Protein AF-0000000078795331 (afdb_homodimer)

Foldseek 3Di:
DVVLVVVLVVVLQVQLQVLQLLSNLVQADAFAWEAEPVRDIDTDHDSVSSSVVSNVVSVVLVVLQFRTKDWAPWDKDDDPDFKIKIKIKIFTAHPVGDTDDIWIKIFIWGQDPNHIHTRYMHTD/DVVLVVVLVVVLQVQLQVLQLLSNLVQADAFAWEAEPVRDIDTDHDSVSSSVVSNVVSVVLVVLQFRTKDWAPWDKDDDPDFKIKIKIKIFTAHPVGDTDDIWIKIFIWGQDPNHIHTRYMHTD

Radius of gyration: 19.21 Å; Cα contacts (8 Å, |Δi|>4): 500; chains: 2; bounding box: 34×65×39 Å

Solvent-accessible surface area (backbone atoms only — not comparable to full-atom values): 12788 Å² total; per-residue (Å²): 110,66,69,61,48,52,51,50,52,52,48,46,34,58,51,53,52,68,65,42,18,62,67,60,33,67,43,44,35,63,58,28,38,43,28,39,69,88,58,51,77,43,78,29,72,42,62,69,52,40,18,52,53,40,34,53,53,41,52,54,37,47,77,70,52,42,53,40,48,50,74,44,79,76,46,72,43,77,43,65,92,48,29,32,38,38,34,29,31,43,35,34,20,28,88,90,68,47,75,74,53,72,47,36,39,36,35,37,34,34,48,54,94,89,36,75,24,34,40,33,39,36,41,78,109,65,68,61,50,51,52,49,52,53,48,48,36,56,53,51,53,68,65,41,17,60,67,60,32,68,45,44,35,64,57,31,38,42,29,40,71,87,58,50,77,45,78,29,71,42,60,68,52,40,18,52,55,39,34,54,53,40,52,54,37,48,77,70,51,43,53,42,50,50,73,44,79,75,46,74,44,75,43,66,92,50,29,32,38,38,36,29,32,42,36,34,20,27,87,89,68,47,76,73,52,71,49,37,41,35,36,37,33,35,48,53,95,88,37,75,24,33,41,34,39,37,39,74

Nearest PDB structures (foldseek):
  2rfr-assembly1_A  TM=7.781E-01  e=3.800E-06  Novosphingobium aromaticivorans DSM 12444
  7urz-assembly1_B  TM=7.357E-01  e=1.104E-05  Homo sapiens
  5x9j-assembly1_A  TM=5.536E-01  e=1.511E-03  Penicillium brasilianum
  8rtd-assembly1_Y  TM=6.553E-01  e=1.933E-02  Escherichia coli
  7q1v-assembly1_D  TM=6.504E-01  e=4.213E-01  Escherichia coli

pLDDT: mean 95.97, std 3.66, range [81.75, 98.81]

Structure (mmCIF, N/CA/C/O backbone):
data_AF-0000000078795331-model_v1
#
loop_
_entity.id
_entity.type
_entity.pdbx_description
1 polymer 'SnoaL-like domain-containing protein'
#
loop_
_atom_site.group_PDB
_atom_site.id
_atom_site.type_symbol
_atom_site.label_atom_id
_atom_site.label_alt_id
_atom_site.label_comp_id
_atom_site.label_asym_id
_atom_site.label_entity_id
_atom_site.label_seq_id
_atom_site.pdbx_PDB_ins_code
_atom_site.Cartn_x
_atom_site.Cartn_y
_atom_site.Cartn_z
_atom_site.occupancy
_atom_site.B_iso_or_equiv
_atom_site.auth_seq_id
_atom_site.auth_comp_id
_atom_site.auth_asym_id
_atom_site.auth_atom_id
_atom_site.pdbx_PDB_model_num
ATOM 1 N N . MET A 1 1 ? -17.312 1.99 6.543 1 82 1 MET A N 1
ATOM 2 C CA . MET A 1 1 ? -15.922 2.207 6.152 1 82 1 MET A CA 1
ATOM 3 C C . MET A 1 1 ? -15.68 3.666 5.777 1 82 1 MET A C 1
ATOM 5 O O . MET A 1 1 ? -14.805 4.324 6.348 1 82 1 MET A O 1
ATOM 9 N N . LYS A 1 2 ? -16.562 4.281 5.074 1 84.31 2 LYS A N 1
ATOM 10 C CA . LYS A 1 2 ? -16.359 5.652 4.621 1 84.31 2 LYS A CA 1
ATOM 11 C C . LYS A 1 2 ? -16.375 6.629 5.797 1 84.31 2 LYS A C 1
ATOM 13 O O . LYS A 1 2 ? -15.5 7.484 5.906 1 84.31 2 LYS A O 1
ATOM 18 N N . GLU A 1 3 ? -17.406 6.465 6.648 1 90.31 3 GLU A N 1
ATOM 19 C CA . GLU A 1 3 ? -17.5 7.379 7.785 1 90.31 3 GLU A CA 1
ATOM 20 C C . GLU A 1 3 ? -16.281 7.281 8.68 1 90.31 3 GLU A C 1
ATOM 22 O O . GLU A 1 3 ? -15.789 8.297 9.188 1 90.31 3 GLU A O 1
ATOM 27 N N . ASN A 1 4 ? -15.773 6.086 8.891 1 92.94 4 ASN A N 1
ATOM 28 C CA . ASN A 1 4 ? -14.586 5.883 9.703 1 92.94 4 ASN A CA 1
ATOM 29 C C . ASN A 1 4 ? -13.359 6.551 9.086 1 92.94 4 ASN A C 1
ATOM 31 O O . ASN A 1 4 ? -12.531 7.113 9.805 1 92.94 4 ASN A O 1
ATOM 35 N N . LEU A 1 5 ? -13.305 6.551 7.781 1 96 5 LEU A N 1
ATOM 36 C CA . LEU A 1 5 ? -12.18 7.164 7.082 1 96 5 LEU A CA 1
ATOM 37 C C . LEU A 1 5 ? -12.242 8.688 7.18 1 96 5 LEU A C 1
ATOM 39 O O . LEU A 1 5 ? -11.227 9.344 7.402 1 96 5 LEU A O 1
ATOM 43 N N . ILE A 1 6 ? -13.414 9.188 7.016 1 96.56 6 ILE A N 1
ATOM 44 C CA . ILE A 1 6 ? -13.594 10.633 7.105 1 96.56 6 ILE A CA 1
ATOM 45 C C . ILE A 1 6 ? -13.219 11.117 8.5 1 96.56 6 ILE A C 1
ATOM 47 O O . ILE A 1 6 ? -12.484 12.094 8.656 1 96.56 6 ILE A O 1
ATOM 51 N N . GLN A 1 7 ? -13.695 10.406 9.469 1 96.81 7 GLN A N 1
ATOM 52 C CA . GLN A 1 7 ? -13.336 10.758 10.836 1 96.81 7 GLN A CA 1
ATOM 53 C C . GLN A 1 7 ? -11.836 10.656 11.055 1 96.81 7 GLN A C 1
ATOM 55 O O . GLN A 1 7 ? -11.242 11.492 11.75 1 96.81 7 GLN A O 1
ATOM 60 N N . PHE A 1 8 ? -11.234 9.703 10.523 1 97.94 8 PHE A N 1
ATOM 61 C CA . PHE A 1 8 ? -9.789 9.5 10.648 1 97.94 8 PHE A CA 1
ATOM 62 C C . PHE A 1 8 ? -9.031 10.703 10.102 1 97.94 8 PHE A C 1
ATOM 64 O O . PHE A 1 8 ? -8.164 11.25 10.781 1 97.94 8 PHE A O 1
ATOM 71 N N . PHE A 1 9 ? -9.375 11.148 8.93 1 98.38 9 PHE A N 1
ATOM 72 C CA . PHE A 1 9 ? -8.594 12.203 8.289 1 98.38 9 PHE A CA 1
ATOM 73 C C . PHE A 1 9 ? -8.961 13.57 8.852 1 98.38 9 PHE A C 1
ATOM 75 O O . PHE A 1 9 ? -8.125 14.477 8.898 1 98.38 9 PHE A O 1
ATOM 82 N N . ASP A 1 10 ? -10.234 13.727 9.32 1 98.25 10 ASP A N 1
ATOM 83 C CA . ASP A 1 10 ? -10.578 14.93 10.062 1 98.25 10 ASP A CA 1
ATOM 84 C C . ASP A 1 10 ? -9.703 15.078 11.305 1 98.25 10 ASP A C 1
ATOM 86 O O . ASP A 1 10 ? -9.188 16.156 11.586 1 98.25 10 ASP A O 1
ATOM 90 N N . ARG A 1 11 ? -9.578 13.984 11.984 1 97.75 11 ARG A N 1
ATOM 91 C CA . ARG A 1 11 ? -8.742 14 13.188 1 97.75 11 ARG A CA 1
ATOM 92 C C . ARG A 1 11 ? -7.277 14.219 12.828 1 97.75 11 ARG A C 1
ATOM 94 O O . ARG A 1 11 ? -6.547 14.875 13.578 1 97.75 11 ARG A O 1
ATOM 101 N N . PHE A 1 12 ? -6.875 13.688 11.734 1 98.25 12 PHE A N 1
ATOM 102 C CA . PHE A 1 12 ? -5.52 13.922 11.258 1 98.25 12 PHE A CA 1
ATOM 103 C C . PHE A 1 12 ? -5.254 15.414 11.094 1 98.25 12 PHE A C 1
ATOM 105 O O . PHE A 1 12 ? -4.246 15.922 11.586 1 98.25 12 PHE A O 1
ATOM 112 N N . ALA A 1 13 ? -6.152 16.062 10.391 1 98.19 13 ALA A N 1
ATOM 113 C CA . ALA A 1 13 ? -6.012 17.484 10.148 1 98.19 13 ALA A CA 1
ATOM 114 C C . ALA A 1 13 ? -6 18.266 11.461 1 98.19 13 ALA A C 1
ATOM 116 O O . ALA A 1 13 ? -5.223 19.219 11.617 1 98.19 13 ALA A O 1
ATOM 117 N N . GLN A 1 14 ? -6.824 17.828 12.336 1 98.06 14 GLN A N 1
ATOM 118 C CA . GLN A 1 14 ? -6.859 18.484 13.648 1 98.06 14 GLN A CA 1
ATOM 119 C C . GLN A 1 14 ? -5.551 18.266 14.398 1 98.06 14 GLN A C 1
ATOM 121 O O . GLN A 1 14 ? -4.996 19.203 14.969 1 98.06 14 GLN A O 1
ATOM 126 N N . ASP A 1 15 ? -5.066 17.062 14.398 1 97.94 15 ASP A N 1
ATOM 127 C CA . ASP A 1 15 ? -3.836 16.719 15.102 1 97.94 15 ASP A CA 1
ATOM 128 C C . ASP A 1 15 ? -2.635 17.438 14.492 1 97.94 15 ASP A C 1
ATOM 130 O O . ASP A 1 15 ? -1.684 17.781 15.195 1 97.94 15 ASP A O 1
ATOM 134 N N . PHE A 1 16 ? -2.697 17.672 13.25 1 98.31 16 PHE A N 1
ATOM 135 C CA . PHE A 1 16 ? -1.645 18.375 12.531 1 98.31 16 PHE A CA 1
ATOM 136 C C . PHE A 1 16 ? -1.374 19.734 13.156 1 98.31 16 PHE A C 1
ATOM 138 O O . PHE A 1 16 ? -0.229 20.188 13.203 1 98.31 16 PHE A O 1
ATOM 145 N N . LYS A 1 17 ? -2.334 20.344 13.695 1 97.31 17 LYS A N 1
ATOM 146 C CA . LYS A 1 17 ? -2.225 21.688 14.25 1 97.31 17 LYS A CA 1
ATOM 147 C C . LYS A 1 17 ? -1.315 21.703 15.477 1 97.31 17 LYS A C 1
ATOM 149 O O . LYS A 1 17 ? -0.842 22.766 15.891 1 97.31 17 LYS A O 1
ATOM 154 N N . SER A 1 18 ? -1.132 20.562 16.047 1 97.31 18 SER A N 1
ATOM 155 C CA . SER A 1 18 ? -0.269 20.5 17.219 1 97.31 18 SER A CA 1
ATOM 156 C C . SER A 1 18 ? 1.197 20.688 16.844 1 97.31 18 SER A C 1
ATOM 158 O O . SER A 1 18 ? 2.025 21.031 17.688 1 97.31 18 SER A O 1
ATOM 160 N N . PHE A 1 19 ? 1.547 20.297 15.617 1 98.06 19 PHE A N 1
ATOM 161 C CA . PHE A 1 19 ? 2.908 20.266 15.102 1 98.06 19 PHE A CA 1
ATOM 162 C C . PHE A 1 19 ? 3.793 19.359 15.953 1 98.06 19 PHE A C 1
ATOM 164 O O . PHE A 1 19 ? 4.965 19.672 16.188 1 98.06 19 PHE A O 1
ATOM 171 N N . GLU A 1 20 ? 3.191 18.344 16.469 1 98.19 20 GLU A N 1
ATOM 172 C CA . GLU A 1 20 ? 3.896 17.328 17.234 1 98.19 20 GLU A CA 1
ATOM 173 C C . GLU A 1 20 ? 4.004 16.016 16.453 1 98.19 20 GLU A C 1
ATOM 175 O O . GLU A 1 20 ? 3.008 15.312 16.281 1 98.19 20 GLU A O 1
ATOM 180 N N . GLY A 1 21 ? 5.211 15.688 16.047 1 98.19 21 GLY A N 1
ATOM 181 C CA . GLY A 1 21 ? 5.445 14.492 15.25 1 98.19 21 GLY A CA 1
ATOM 182 C C . GLY A 1 21 ? 4.945 13.227 15.914 1 98.19 21 GLY A C 1
ATOM 183 O O . GLY A 1 21 ? 4.461 12.312 15.242 1 98.19 21 GLY A O 1
ATOM 184 N N . ALA A 1 22 ? 5.066 13.18 17.234 1 98.25 22 ALA A N 1
ATOM 185 C CA . ALA A 1 22 ? 4.637 12 17.984 1 98.25 22 ALA A CA 1
ATOM 186 C C . ALA A 1 22 ? 3.137 11.773 17.844 1 98.25 22 ALA A C 1
ATOM 188 O O . ALA A 1 22 ? 2.684 10.625 17.734 1 98.25 22 ALA A O 1
ATOM 189 N N . ILE A 1 23 ? 2.373 12.812 17.812 1 98.31 23 ILE A N 1
ATOM 190 C CA . ILE A 1 23 ? 0.921 12.719 17.688 1 98.31 23 ILE A CA 1
ATOM 191 C C . ILE A 1 23 ? 0.551 12.203 16.297 1 98.31 23 ILE A C 1
ATOM 193 O O . ILE A 1 23 ? -0.273 11.297 16.156 1 98.31 23 ILE A O 1
ATOM 197 N N . ILE A 1 24 ? 1.184 12.742 15.219 1 98.31 24 ILE A N 1
ATOM 198 C CA . ILE A 1 24 ? 0.922 12.312 13.844 1 98.31 24 ILE A CA 1
ATOM 199 C C . ILE A 1 24 ? 1.353 10.859 13.664 1 98.31 24 ILE A C 1
ATOM 201 O O . ILE A 1 24 ? 0.636 10.062 13.055 1 98.31 24 ILE A O 1
ATOM 205 N N . ALA A 1 25 ? 2.508 10.492 14.281 1 98.31 25 ALA A N 1
ATOM 206 C CA . ALA A 1 25 ? 3.086 9.156 14.125 1 98.31 25 ALA A CA 1
ATOM 207 C C . ALA A 1 25 ? 2.141 8.086 14.656 1 98.31 25 ALA A C 1
ATOM 209 O O . ALA A 1 25 ? 2.16 6.941 14.195 1 98.31 25 ALA A O 1
ATOM 210 N N . ASN A 1 26 ? 1.295 8.477 15.555 1 97 26 ASN A N 1
ATOM 211 C CA . ASN A 1 26 ? 0.37 7.523 16.156 1 97 26 ASN A CA 1
ATOM 212 C C . ASN A 1 26 ? -0.673 7.043 15.148 1 97 26 ASN A C 1
ATOM 214 O O . ASN A 1 26 ? -1.392 6.074 15.414 1 97 26 ASN A O 1
ATOM 218 N N . ARG A 1 27 ? -0.791 7.684 14.023 1 97.56 27 ARG A N 1
ATOM 219 C CA . ARG A 1 27 ? -1.759 7.309 13 1 97.56 27 ARG A CA 1
ATOM 220 C C . ARG A 1 27 ? -1.176 6.262 12.055 1 97.56 27 ARG A C 1
ATOM 222 O O . ARG A 1 27 ? -1.887 5.723 11.203 1 97.56 27 ARG A O 1
ATOM 229 N N . TYR A 1 28 ? 0.049 5.969 12.297 1 97.62 28 TYR A N 1
ATOM 230 C CA . TYR A 1 28 ? 0.763 5.047 11.422 1 97.62 28 TYR A CA 1
ATOM 231 C C . TYR A 1 28 ? 1.151 3.775 12.172 1 97.62 28 TYR A C 1
ATOM 233 O O . TYR A 1 28 ? 1.302 3.789 13.398 1 97.62 28 TYR A O 1
ATOM 241 N N . LEU A 1 29 ? 1.242 2.736 11.469 1 96.12 29 LEU A N 1
ATOM 242 C CA . LEU A 1 29 ? 1.669 1.45 12.008 1 96.12 29 LEU A CA 1
ATOM 243 C C . LEU A 1 29 ? 3.096 1.127 11.578 1 96.12 29 LEU A C 1
ATOM 245 O O . LEU A 1 29 ? 3.438 1.254 10.398 1 96.12 29 LEU A O 1
ATOM 249 N N . ALA A 1 30 ? 3.928 0.72 12.508 1 94.69 30 ALA A N 1
ATOM 250 C CA . ALA A 1 30 ? 5.234 0.16 12.172 1 94.69 30 ALA A CA 1
ATOM 251 C C . ALA A 1 30 ? 5.137 -1.339 11.898 1 94.69 30 ALA A C 1
ATOM 253 O O . ALA A 1 30 ? 4.496 -2.072 12.656 1 94.69 30 ALA A O 1
ATOM 254 N N . PRO A 1 31 ? 5.699 -1.737 10.789 1 94.75 31 PRO A N 1
ATOM 255 C CA . PRO A 1 31 ? 6.488 -0.963 9.828 1 94.75 31 PRO A CA 1
ATOM 256 C C . PRO A 1 31 ? 5.621 -0.105 8.914 1 94.75 31 PRO A C 1
ATOM 258 O O . PRO A 1 31 ? 4.492 -0.484 8.594 1 94.75 31 PRO A O 1
ATOM 261 N N . TYR A 1 32 ? 6.176 1.038 8.555 1 96.56 32 TYR A N 1
ATOM 262 C CA . TYR A 1 32 ? 5.539 2.018 7.684 1 96.56 32 TYR A CA 1
ATOM 263 C C . TYR A 1 32 ? 6.379 2.264 6.438 1 96.56 32 TYR A C 1
ATOM 265 O O . TYR A 1 32 ? 7.594 2.457 6.527 1 96.56 32 TYR A O 1
ATOM 273 N N . THR A 1 33 ? 5.691 2.248 5.277 1 96.25 33 THR A N 1
ATOM 274 C CA . THR A 1 33 ? 6.355 2.508 4.004 1 96.25 33 THR A CA 1
ATOM 275 C C . THR A 1 33 ? 5.895 3.836 3.414 1 96.25 33 THR A C 1
A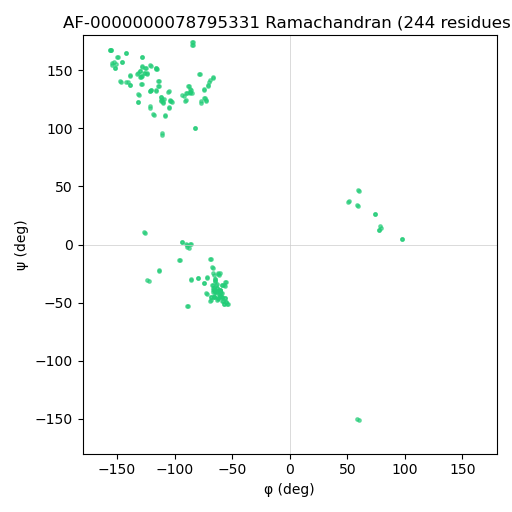TOM 277 O O . THR A 1 33 ? 4.699 4.039 3.186 1 96.25 33 THR A O 1
ATOM 280 N N . ALA A 1 34 ? 6.836 4.676 3.146 1 96.94 34 ALA A N 1
ATOM 281 C CA . ALA A 1 34 ? 6.57 5.941 2.471 1 96.94 34 ALA A CA 1
ATOM 282 C C . ALA A 1 34 ? 7.152 5.941 1.06 1 96.94 34 ALA A C 1
ATOM 284 O O . ALA A 1 34 ? 8.359 5.742 0.878 1 96.94 34 ALA A O 1
ATOM 285 N N . ILE A 1 35 ? 6.324 6.219 0.07 1 95.62 35 ILE A N 1
ATOM 286 C CA . ILE A 1 35 ? 6.754 6.301 -1.32 1 95.62 35 ILE A CA 1
ATOM 287 C C . ILE A 1 35 ? 6.695 7.754 -1.792 1 95.62 35 ILE A C 1
ATOM 289 O O . ILE A 1 35 ? 5.625 8.359 -1.81 1 95.62 35 ILE A O 1
ATOM 293 N N . SER A 1 36 ? 7.785 8.219 -2.203 1 94.12 36 SER A N 1
ATOM 294 C CA . SER A 1 36 ? 7.883 9.617 -2.604 1 94.12 36 SER A CA 1
ATOM 295 C C . SER A 1 36 ? 7.438 9.805 -4.051 1 94.12 36 SER A C 1
ATOM 297 O O . SER A 1 36 ? 7.176 8.836 -4.758 1 94.12 36 SER A O 1
ATOM 299 N N . SER A 1 37 ? 7.371 11.031 -4.477 1 90.62 37 SER A N 1
ATOM 300 C CA . SER A 1 37 ? 6.891 11.367 -5.816 1 90.62 37 SER A CA 1
ATOM 301 C C . SER A 1 37 ? 7.828 10.82 -6.891 1 90.62 37 SER A C 1
ATOM 303 O O . SER A 1 37 ? 7.402 10.547 -8.008 1 90.62 37 SER A O 1
ATOM 305 N N . ASP A 1 38 ? 9.109 10.719 -6.527 1 87.38 38 ASP A N 1
ATOM 306 C CA . ASP A 1 38 ? 10.062 10.164 -7.488 1 87.38 38 ASP A CA 1
ATOM 307 C C . ASP A 1 38 ? 10.102 8.641 -7.402 1 87.38 38 ASP A C 1
ATOM 309 O O . ASP A 1 38 ? 10.969 8.008 -8.016 1 87.38 38 ASP A O 1
ATOM 313 N N . LYS A 1 39 ? 9.258 8.086 -6.477 1 86.31 39 LYS A N 1
ATOM 314 C CA . LYS A 1 39 ? 9 6.656 -6.301 1 86.31 39 LYS A CA 1
ATOM 315 C C . LYS A 1 39 ? 10.133 5.992 -5.52 1 86.31 39 LYS A C 1
ATOM 317 O O . LYS A 1 39 ? 10.281 4.766 -5.547 1 86.31 39 LYS A O 1
ATOM 322 N N . SER A 1 40 ? 10.938 6.914 -4.902 1 91.25 40 SER A N 1
ATOM 323 C CA . SER A 1 40 ? 11.805 6.336 -3.885 1 91.25 40 SER A CA 1
ATOM 324 C C . SER A 1 40 ? 11 5.809 -2.703 1 91.25 40 SER A C 1
ATOM 326 O O . SER A 1 40 ? 10.008 6.418 -2.297 1 91.25 40 SER A O 1
ATOM 328 N N . VAL A 1 41 ? 11.492 4.695 -2.164 1 93.19 41 VAL A N 1
ATOM 329 C CA . VAL A 1 41 ? 10.766 4.039 -1.08 1 93.19 41 VAL A CA 1
ATOM 330 C C . VAL A 1 41 ? 11.562 4.152 0.217 1 93.19 41 VAL A C 1
ATOM 332 O O . VAL A 1 41 ? 12.742 3.793 0.262 1 93.19 41 VAL A O 1
ATOM 335 N N . SER A 1 42 ? 10.938 4.641 1.26 1 94.81 42 SER A N 1
ATOM 336 C CA . SER A 1 42 ? 11.5 4.68 2.604 1 94.81 42 SER A CA 1
ATOM 337 C C . SER A 1 42 ? 10.742 3.766 3.555 1 94.81 42 SER A C 1
ATOM 339 O O . SER A 1 42 ? 9.508 3.707 3.512 1 94.81 42 SER A O 1
ATOM 341 N N . LEU A 1 43 ? 11.5 3.086 4.309 1 95.19 43 LEU A N 1
ATOM 342 C CA . LEU A 1 43 ? 10.914 2.162 5.277 1 95.19 43 LEU A CA 1
ATOM 343 C C . LEU A 1 43 ? 11.242 2.588 6.703 1 95.19 43 LEU A C 1
ATOM 345 O O . LEU A 1 43 ? 12.406 2.852 7.027 1 95.19 43 LEU A O 1
ATOM 349 N N . TYR A 1 44 ? 10.211 2.602 7.512 1 96.44 44 TYR A N 1
ATOM 350 C CA . TYR A 1 44 ? 10.359 2.883 8.938 1 96.44 44 TYR A CA 1
ATOM 351 C C . TYR A 1 44 ? 9.914 1.692 9.781 1 96.44 44 TYR A C 1
ATOM 353 O O . TYR A 1 44 ? 8.719 1.421 9.891 1 96.44 44 TYR A O 1
ATOM 361 N N . LYS A 1 45 ? 10.836 1.057 10.438 1 94.12 45 LYS A N 1
ATOM 362 C CA . LYS A 1 45 ? 10.586 -0.229 11.086 1 94.12 45 LYS A CA 1
ATOM 363 C C . LYS A 1 45 ? 10.008 -0.038 12.484 1 94.12 45 LYS A C 1
ATOM 365 O O . LYS A 1 45 ? 9.258 -0.886 12.969 1 94.12 45 LYS A O 1
ATOM 370 N N . GLU A 1 46 ? 10.391 1.029 13.07 1 95.94 46 GLU A N 1
ATOM 371 C CA . GLU A 1 46 ? 9.992 1.282 14.453 1 95.94 46 GLU A CA 1
ATOM 372 C C . GLU A 1 46 ? 9.203 2.582 14.57 1 95.94 46 GLU A C 1
ATOM 374 O O . GLU A 1 46 ? 9.406 3.512 13.789 1 95.94 46 GLU A O 1
ATOM 379 N N . HIS A 1 47 ? 8.391 2.594 15.594 1 97.25 47 HIS A N 1
ATOM 380 C CA . HIS A 1 47 ? 7.535 3.756 15.812 1 97.25 47 HIS A CA 1
ATOM 381 C C . HIS A 1 47 ? 8.359 5.02 16.016 1 97.25 47 HIS A C 1
ATOM 383 O O . HIS A 1 47 ? 7.992 6.09 15.523 1 97.25 47 HIS A O 1
ATOM 389 N N . LYS A 1 48 ? 9.398 4.914 16.734 1 98.12 48 LYS A N 1
ATOM 390 C CA . LYS A 1 48 ? 10.25 6.074 17 1 98.12 48 LYS A CA 1
ATOM 391 C C . LYS A 1 48 ? 10.781 6.676 15.711 1 98.12 48 LYS A C 1
ATOM 393 O O . LYS A 1 48 ? 10.945 7.895 15.609 1 98.12 48 LYS A O 1
ATOM 398 N N . GLU A 1 49 ? 11.07 5.887 14.695 1 98.19 49 GLU A N 1
ATOM 399 C CA . GLU A 1 49 ? 11.523 6.371 13.398 1 98.19 49 GLU A CA 1
ATOM 400 C C . GLU A 1 49 ? 10.438 7.18 12.695 1 98.19 49 GLU A C 1
ATOM 402 O O . GLU A 1 49 ? 10.719 8.188 12.047 1 98.19 49 GLU A O 1
ATOM 407 N N . ILE A 1 50 ? 9.258 6.699 12.852 1 98.5 50 ILE A N 1
ATOM 408 C CA . ILE A 1 50 ? 8.117 7.398 12.258 1 98.5 50 ILE A CA 1
ATOM 409 C C . ILE A 1 50 ? 7.938 8.758 12.938 1 98.5 50 ILE A C 1
ATOM 411 O O . ILE A 1 50 ? 7.723 9.766 12.258 1 98.5 50 ILE A O 1
ATOM 415 N N . GLU A 1 51 ? 8.031 8.734 14.227 1 98.69 51 GLU A N 1
ATOM 416 C CA . GLU A 1 51 ? 7.961 9.984 14.984 1 98.69 51 GLU A CA 1
ATOM 417 C C . GLU A 1 51 ? 9 10.984 14.484 1 98.69 51 GLU A C 1
ATOM 419 O O . GLU A 1 51 ? 8.672 12.148 14.242 1 98.69 51 GLU A O 1
ATOM 424 N N . ASN A 1 52 ? 10.219 10.555 14.398 1 98.62 52 ASN A N 1
ATOM 425 C CA . ASN A 1 52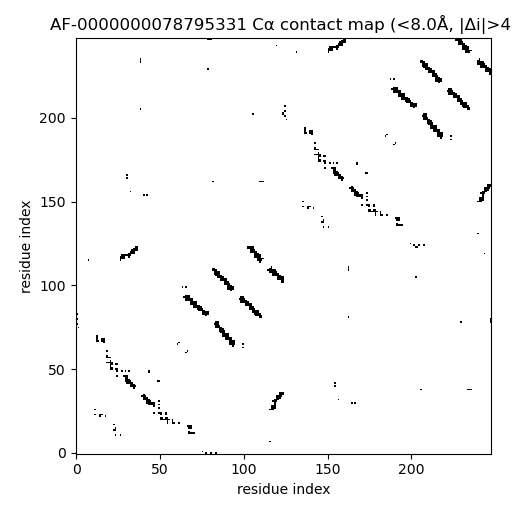 ? 11.297 11.43 13.938 1 98.62 52 ASN A CA 1
ATOM 426 C C . ASN A 1 52 ? 11.023 11.953 12.531 1 98.62 52 ASN A C 1
ATOM 428 O O . ASN A 1 52 ? 11.281 13.125 12.242 1 98.62 52 ASN A O 1
ATOM 432 N N . TYR A 1 53 ? 10.617 11.117 11.688 1 98.12 53 TYR A N 1
ATOM 433 C CA . TYR A 1 53 ? 10.289 11.477 10.312 1 98.12 53 TYR A CA 1
ATOM 434 C C . TYR A 1 53 ? 9.258 12.594 10.273 1 98.12 53 TYR A C 1
ATOM 436 O O . TYR A 1 53 ? 9.484 13.633 9.641 1 98.12 53 TYR A O 1
ATOM 444 N N . PHE A 1 54 ? 8.156 12.461 11.016 1 98.38 54 PHE A N 1
ATOM 445 C CA . PHE A 1 54 ? 7.09 13.453 10.969 1 98.38 54 PHE A CA 1
ATOM 446 C C . PHE A 1 54 ? 7.5 14.719 11.711 1 98.38 54 PHE A C 1
ATOM 448 O O . PHE A 1 54 ? 7.082 15.82 11.352 1 98.38 54 PHE A O 1
ATOM 455 N N . THR A 1 55 ? 8.297 14.523 12.766 1 98.62 55 THR A N 1
ATOM 456 C CA . THR A 1 55 ? 8.828 15.711 13.43 1 98.62 55 THR A CA 1
ATOM 457 C C . THR A 1 55 ? 9.594 16.594 12.445 1 98.62 55 THR A C 1
ATOM 459 O O . THR A 1 55 ? 9.398 17.797 12.398 1 98.62 55 THR A O 1
ATOM 462 N N . SER A 1 56 ? 10.43 15.938 11.664 1 98.25 56 SER A N 1
ATOM 463 C CA . SER A 1 56 ? 11.203 16.672 10.672 1 98.25 56 SER A CA 1
ATOM 464 C C . SER A 1 56 ? 10.305 17.375 9.656 1 98.25 56 SER A C 1
ATOM 466 O O . SER A 1 56 ? 10.531 18.531 9.312 1 98.25 56 SER A O 1
ATOM 468 N N . ILE A 1 57 ? 9.281 16.75 9.172 1 97.44 57 ILE A N 1
ATOM 469 C CA . ILE A 1 57 ? 8.344 17.297 8.188 1 97.44 57 ILE A CA 1
ATOM 470 C C . ILE A 1 57 ? 7.629 18.516 8.781 1 97.44 57 ILE A C 1
ATOM 472 O O . ILE A 1 57 ? 7.551 19.562 8.141 1 97.44 57 ILE A O 1
ATOM 476 N N . LEU A 1 58 ? 7.168 18.375 9.969 1 98.12 58 LEU A N 1
ATOM 477 C CA . LEU A 1 58 ? 6.398 19.422 10.609 1 98.12 58 LEU A CA 1
ATOM 478 C C . LEU A 1 58 ? 7.273 20.641 10.883 1 98.12 58 LEU A C 1
ATOM 480 O O . LEU A 1 58 ? 6.816 21.781 10.773 1 98.12 58 LEU A O 1
ATOM 484 N N . GLU A 1 59 ? 8.469 20.391 11.242 1 97.94 59 GLU A N 1
ATOM 485 C CA . GLU A 1 59 ? 9.406 21.5 11.445 1 97.94 59 GLU A CA 1
ATOM 486 C C . GLU A 1 59 ? 9.594 22.297 10.156 1 97.94 59 GLU A C 1
ATOM 488 O O . GLU A 1 59 ? 9.648 23.531 10.195 1 97.94 59 GLU A O 1
ATOM 493 N N . ASP A 1 60 ? 9.664 21.641 9.055 1 97.88 60 ASP A N 1
ATOM 494 C CA . ASP A 1 60 ? 9.812 22.297 7.766 1 97.88 60 ASP A CA 1
ATOM 495 C C . ASP A 1 60 ? 8.578 23.141 7.441 1 97.88 60 ASP A C 1
ATOM 497 O O . ASP A 1 60 ? 8.695 24.25 6.926 1 97.88 60 ASP A O 1
ATOM 501 N N . TYR A 1 61 ? 7.453 22.625 7.73 1 98.06 61 TYR A N 1
ATOM 502 C CA . TYR A 1 61 ? 6.219 23.359 7.48 1 98.06 61 TYR A CA 1
ATOM 503 C C . TYR A 1 61 ? 6.125 24.578 8.383 1 98.06 61 TYR A C 1
ATOM 505 O O . TYR A 1 61 ? 5.641 25.641 7.961 1 98.06 61 TYR A O 1
ATOM 513 N N . LYS A 1 62 ? 6.535 24.375 9.555 1 96.88 62 LYS A N 1
ATOM 514 C CA . LYS A 1 62 ? 6.543 25.5 10.469 1 96.88 62 LYS A CA 1
ATOM 515 C C . LYS A 1 62 ? 7.422 26.625 9.938 1 96.88 62 LYS A C 1
ATOM 517 O O . LYS A 1 62 ? 7.039 27.797 9.992 1 96.88 62 LYS A O 1
ATOM 522 N N . LYS A 1 63 ? 8.539 26.312 9.406 1 97.62 63 LYS A N 1
ATOM 523 C CA . LYS A 1 63 ? 9.453 27.297 8.836 1 97.62 63 LYS A CA 1
ATOM 524 C C . LYS A 1 63 ? 8.812 28.031 7.668 1 97.62 63 LYS A C 1
ATOM 526 O O . LYS A 1 63 ? 9.172 29.172 7.375 1 97.62 63 LYS A O 1
ATOM 531 N N . GLN A 1 64 ? 7.863 27.438 7.016 1 97.88 64 GLN A N 1
ATOM 532 C CA . GLN A 1 64 ? 7.18 28.016 5.867 1 97.88 64 GLN A CA 1
ATOM 533 C C . GLN A 1 64 ? 5.91 28.75 6.297 1 97.88 64 GLN A C 1
ATOM 535 O O . GLN A 1 64 ? 5.102 29.141 5.457 1 97.88 64 GLN A O 1
ATOM 540 N N . ASP A 1 65 ? 5.68 28.781 7.547 1 97.88 65 ASP A N 1
ATOM 541 C CA . ASP A 1 65 ? 4.562 29.5 8.164 1 97.88 65 ASP A CA 1
ATOM 542 C C . ASP A 1 65 ? 3.244 28.766 7.918 1 97.88 65 ASP A C 1
ATOM 544 O O . ASP A 1 65 ? 2.199 29.391 7.766 1 97.88 65 ASP A O 1
ATOM 548 N N . VAL A 1 66 ? 3.336 27.469 7.727 1 98.69 66 VAL A N 1
ATOM 549 C CA . VAL A 1 66 ? 2.123 26.656 7.688 1 98.69 66 VAL A CA 1
ATOM 550 C C . VAL A 1 66 ? 1.511 26.578 9.086 1 98.69 66 VAL A C 1
ATOM 552 O O . VAL A 1 66 ? 2.225 26.406 10.078 1 98.69 66 VAL A O 1
ATOM 555 N N . GLU A 1 67 ? 0.189 26.656 9.148 1 98.38 67 GLU A N 1
ATOM 556 C CA . GLU A 1 67 ? -0.462 26.641 10.461 1 98.38 67 GLU A CA 1
ATOM 557 C C . GLU A 1 67 ? -1.46 25.484 10.562 1 98.38 67 GLU A C 1
ATOM 559 O O . GLU A 1 67 ? -1.738 25 11.656 1 98.38 67 GLU A O 1
ATOM 564 N N . TYR A 1 68 ? -2.062 25.125 9.453 1 98.31 68 TYR A N 1
ATOM 565 C CA . TYR A 1 68 ? -3.002 24 9.445 1 98.31 68 TYR A CA 1
ATOM 566 C C . TYR A 1 68 ? -3.098 23.375 8.055 1 98.31 68 TYR A C 1
ATOM 568 O O . TYR A 1 68 ? -2.566 23.922 7.086 1 98.31 68 TYR A O 1
ATOM 576 N N . CYS A 1 69 ? -3.705 22.203 8.016 1 98.62 69 CYS A N 1
ATOM 577 C CA . CYS A 1 69 ? -3.932 21.562 6.73 1 98.62 69 CYS A CA 1
ATOM 578 C C . CYS A 1 69 ? -5.406 21.234 6.539 1 98.62 69 CYS A C 1
ATOM 580 O O . CYS A 1 69 ? -6.152 21.094 7.512 1 98.62 69 CYS A O 1
ATOM 582 N N . THR A 1 70 ? -5.84 21.203 5.332 1 98.38 70 THR A N 1
ATOM 583 C CA . THR A 1 70 ? -7.137 20.703 4.895 1 98.38 70 THR A CA 1
ATOM 584 C C . THR A 1 70 ? -6.969 19.688 3.766 1 98.38 70 THR A C 1
ATOM 586 O O . THR A 1 70 ? -5.867 19.516 3.236 1 98.38 70 THR A O 1
ATOM 589 N N . TYR A 1 71 ? -8.008 18.938 3.594 1 98.38 71 TYR A N 1
ATOM 590 C CA . TYR A 1 71 ? -7.918 18.031 2.453 1 98.38 71 TYR A CA 1
ATOM 591 C C . TYR A 1 71 ? -9.148 18.156 1.561 1 98.38 71 TYR A C 1
ATOM 593 O O . TYR A 1 71 ? -10.195 18.625 2.004 1 98.38 71 TYR A O 1
ATOM 601 N N . SER A 1 72 ? -8.922 17.828 0.295 1 98.31 72 SER A N 1
ATOM 602 C CA . SER A 1 72 ? -9.977 17.891 -0.715 1 98.31 72 SER A CA 1
ATOM 603 C C . SER A 1 72 ? -9.852 16.719 -1.698 1 98.31 72 SER A C 1
ATOM 605 O O . SER A 1 72 ? -8.875 15.977 -1.665 1 98.31 72 SER A O 1
ATOM 607 N N . ASN A 1 73 ? -11.008 16.484 -2.518 1 97.75 73 ASN A N 1
ATOM 608 C CA . ASN A 1 73 ? -11.047 15.453 -3.553 1 97.75 73 ASN A CA 1
ATOM 609 C C . ASN A 1 73 ? -10.805 14.062 -2.969 1 97.75 73 ASN A C 1
ATOM 611 O O . ASN A 1 73 ? -9.969 13.305 -3.471 1 97.75 73 ASN A O 1
ATOM 615 N N . PHE A 1 74 ? -11.5 13.82 -1.895 1 97.38 74 PHE A N 1
ATOM 616 C CA . PHE A 1 74 ? -11.359 12.562 -1.17 1 97.38 74 PHE A CA 1
ATOM 617 C C . PHE A 1 74 ? -12.008 11.422 -1.939 1 97.38 74 PHE A C 1
ATOM 619 O O . PHE A 1 74 ? -13.156 11.523 -2.365 1 97.38 74 PHE A O 1
ATOM 626 N N . GLU A 1 75 ? -11.242 10.391 -2.225 1 95.56 75 GLU A N 1
ATOM 627 C CA . GLU A 1 75 ? -11.695 9.133 -2.812 1 95.56 75 GLU A CA 1
ATOM 628 C C . GLU A 1 75 ? -11.203 7.938 -2.006 1 95.56 75 GLU A C 1
ATOM 630 O O . GLU A 1 75 ? -10.117 7.977 -1.428 1 95.56 75 GLU A O 1
ATOM 635 N N . PHE A 1 76 ? -12.062 6.902 -1.932 1 94.38 76 PHE A N 1
ATOM 636 C CA . PHE A 1 76 ? -11.578 5.711 -1.242 1 94.38 76 PHE A CA 1
ATOM 637 C C . PHE A 1 76 ? -12.148 4.449 -1.88 1 94.38 76 PHE A C 1
ATOM 639 O O . PHE A 1 76 ? -13.117 4.516 -2.637 1 94.38 76 PHE A O 1
ATOM 646 N N . SER A 1 77 ? -11.445 3.404 -1.661 1 92.44 77 SER A N 1
ATOM 647 C CA . SER A 1 77 ? -11.883 2.053 -1.989 1 92.44 77 SER A CA 1
ATOM 648 C C . SER A 1 77 ? -11.68 1.104 -0.812 1 92.44 77 SER A C 1
ATOM 650 O O . SER A 1 77 ? -10.586 1.025 -0.251 1 92.44 77 SER A O 1
ATOM 652 N N . ALA A 1 78 ? -12.75 0.426 -0.51 1 92.62 78 ALA A N 1
ATOM 653 C CA . ALA A 1 78 ? -12.617 -0.579 0.542 1 92.62 78 ALA A CA 1
ATOM 654 C C . ALA A 1 78 ? -11.805 -1.775 0.063 1 92.62 78 ALA A C 1
ATOM 656 O O . ALA A 1 78 ? -11.93 -2.201 -1.088 1 92.62 78 ALA A O 1
ATOM 657 N N . ILE A 1 79 ? -10.969 -2.227 0.852 1 93.44 79 ILE A N 1
ATOM 658 C CA . ILE A 1 79 ? -10.227 -3.471 0.655 1 93.44 79 ILE A CA 1
ATOM 659 C C . ILE A 1 79 ? -10.688 -4.508 1.676 1 93.44 79 ILE A C 1
ATOM 661 O O . ILE A 1 79 ? -10.156 -4.574 2.785 1 93.44 79 ILE A O 1
ATOM 665 N N . GLY A 1 80 ? -11.586 -5.289 1.275 1 88.62 80 GLY A N 1
ATOM 666 C CA . GLY A 1 80 ? -12.227 -6.137 2.268 1 88.62 80 GLY A CA 1
ATOM 667 C C . GLY A 1 80 ? -12.914 -5.348 3.371 1 88.62 80 GLY A C 1
ATOM 668 O O . GLY A 1 80 ? -13.461 -4.27 3.125 1 88.62 80 GLY A O 1
ATOM 669 N N . GLU A 1 81 ? -12.953 -6.004 4.566 1 86.75 81 GLU A N 1
ATOM 670 C CA . GLU A 1 81 ? -13.672 -5.391 5.68 1 86.75 81 GLU A CA 1
ATOM 671 C C . GLU A 1 81 ? -12.719 -4.609 6.582 1 86.75 81 GLU A C 1
ATOM 673 O O . GLU A 1 81 ? -13.156 -3.805 7.406 1 86.75 81 GLU A O 1
ATOM 678 N N . LYS A 1 82 ? -11.445 -4.848 6.375 1 91.31 82 LYS A N 1
ATOM 679 C CA . LYS A 1 82 ? -10.539 -4.387 7.426 1 91.31 82 LYS A CA 1
ATOM 680 C C . LYS A 1 82 ? -9.445 -3.49 6.852 1 91.31 82 LYS A C 1
ATOM 682 O O . LYS A 1 82 ? -8.445 -3.215 7.52 1 91.31 82 LYS A O 1
ATOM 687 N N . ALA A 1 83 ? -9.555 -3.082 5.605 1 94.56 83 ALA A N 1
ATOM 688 C CA . ALA A 1 83 ? -8.555 -2.207 5.004 1 94.56 83 ALA A CA 1
ATOM 689 C C . ALA A 1 83 ? -9.18 -1.301 3.947 1 94.56 83 ALA A C 1
ATOM 691 O O . ALA A 1 83 ? -10.297 -1.544 3.498 1 94.56 83 ALA A O 1
ATOM 692 N N . ALA A 1 84 ? -8.484 -0.254 3.621 1 96 84 ALA A N 1
ATOM 693 C CA . ALA A 1 84 ? -8.977 0.688 2.617 1 96 84 ALA A CA 1
ATOM 694 C C . ALA A 1 84 ? -7.824 1.383 1.903 1 96 84 ALA A C 1
ATOM 696 O O . ALA A 1 84 ? -6.723 1.495 2.451 1 96 84 ALA A O 1
ATOM 697 N N . PHE A 1 85 ? -8.094 1.751 0.71 1 96.38 85 PHE A N 1
ATOM 698 C CA . PHE A 1 85 ? -7.281 2.668 -0.08 1 96.38 85 PHE A CA 1
ATOM 699 C C . PHE A 1 85 ? -7.922 4.047 -0.138 1 96.38 85 PHE A C 1
ATOM 701 O O . PHE A 1 85 ? -9.094 4.18 -0.495 1 96.38 85 PHE A O 1
ATOM 708 N N . ALA A 1 86 ? -7.246 5.039 0.24 1 97.38 86 ALA A N 1
ATOM 709 C CA . ALA A 1 86 ? -7.781 6.398 0.238 1 97.38 86 ALA A CA 1
ATOM 710 C C . ALA A 1 86 ? -6.832 7.355 -0.479 1 97.38 86 ALA A C 1
ATOM 712 O O . ALA A 1 86 ? -5.613 7.211 -0.399 1 97.38 86 ALA A O 1
ATOM 713 N N . THR A 1 87 ? -7.359 8.344 -1.175 1 97.44 87 THR A N 1
ATOM 714 C CA . THR A 1 87 ? -6.602 9.359 -1.903 1 97.44 87 THR A CA 1
ATOM 715 C C . THR A 1 87 ? -7.234 10.734 -1.73 1 97.44 87 THR A C 1
ATOM 717 O O . THR A 1 87 ? -8.461 10.867 -1.737 1 97.44 87 THR A O 1
ATOM 720 N N . MET A 1 88 ? -6.434 11.703 -1.528 1 97.94 88 MET A N 1
ATOM 721 C CA . MET A 1 88 ? -6.926 13.07 -1.397 1 97.94 88 MET A CA 1
ATOM 722 C C . MET A 1 88 ? -5.836 14.078 -1.743 1 97.94 88 MET A C 1
ATOM 724 O O . MET A 1 88 ? -4.676 13.711 -1.938 1 97.94 88 MET A O 1
ATOM 728 N N . ASN A 1 89 ? -6.219 15.312 -1.913 1 98.56 89 ASN A N 1
ATOM 729 C CA . ASN A 1 89 ? -5.277 16.422 -1.925 1 98.56 89 ASN A CA 1
ATOM 730 C C . ASN A 1 89 ? -5.078 17 -0.528 1 98.56 89 ASN A C 1
ATOM 732 O O . ASN A 1 89 ? -6.047 17.375 0.14 1 98.56 89 ASN A O 1
ATOM 736 N N . TRP A 1 90 ? -3.891 17.047 -0.111 1 98.62 90 TRP A N 1
ATOM 737 C CA . TRP A 1 90 ? -3.566 17.828 1.079 1 98.62 90 TRP A CA 1
ATOM 738 C C . TRP A 1 90 ? -3.252 19.266 0.714 1 98.62 90 TRP A C 1
ATOM 740 O O . TRP A 1 90 ? -2.574 19.531 -0.282 1 98.62 90 TRP A O 1
ATOM 750 N N . ASN A 1 91 ? -3.787 20.156 1.496 1 98.75 91 ASN A N 1
ATOM 751 C CA . ASN A 1 91 ? -3.537 21.594 1.357 1 98.75 91 ASN A CA 1
ATOM 752 C C . ASN A 1 91 ? -2.936 22.188 2.629 1 98.75 91 ASN A C 1
ATOM 754 O O . ASN A 1 91 ? -3.566 22.156 3.688 1 98.75 91 ASN A O 1
ATOM 758 N N . MET A 1 92 ? -1.758 22.703 2.541 1 98.81 92 MET A N 1
ATOM 759 C CA . MET A 1 92 ? -1.098 23.344 3.67 1 98.81 92 MET A CA 1
ATOM 760 C C . MET A 1 92 ? -1.383 24.844 3.682 1 98.81 92 MET A C 1
ATOM 762 O O . MET A 1 92 ? -1.117 25.531 2.697 1 98.81 92 MET A O 1
ATOM 766 N N . MET A 1 93 ? -1.833 25.281 4.809 1 98.81 93 MET A N 1
ATOM 767 C CA . MET A 1 93 ? -2.396 26.625 4.832 1 98.81 93 MET A CA 1
ATOM 768 C C . MET A 1 93 ? -1.696 27.5 5.875 1 98.81 93 MET A C 1
ATOM 770 O O . MET A 1 93 ? -1.291 27 6.93 1 98.81 93 MET A O 1
ATOM 774 N N . LYS A 1 94 ? -1.593 28.781 5.582 1 98.5 94 LYS A N 1
ATOM 775 C CA . LYS A 1 94 ? -1.248 29.781 6.59 1 98.5 94 L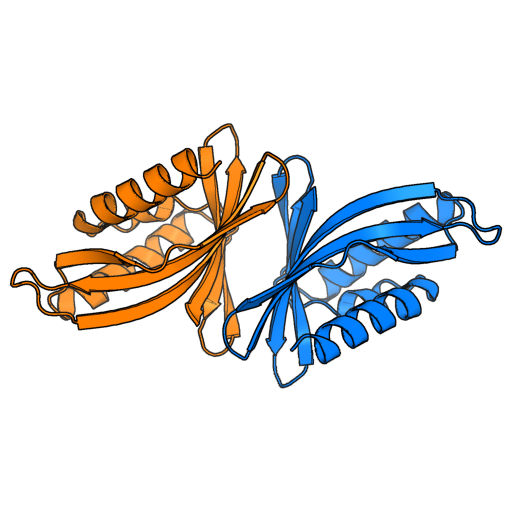YS A CA 1
ATOM 776 C C . LYS A 1 94 ? -2.484 30.234 7.355 1 98.5 94 LYS A C 1
ATOM 778 O O . LYS A 1 94 ? -3.613 29.922 6.973 1 98.5 94 LYS A O 1
ATOM 783 N N . SER A 1 95 ? -2.252 31 8.383 1 96.69 95 SER A N 1
ATOM 784 C CA . SER A 1 95 ? -3.334 31.453 9.242 1 96.69 95 SER A CA 1
ATOM 785 C C . SER A 1 95 ? -4.277 32.406 8.5 1 96.69 95 SER A C 1
ATOM 787 O O . SER A 1 95 ? -5.469 32.469 8.82 1 96.69 95 SER A O 1
ATOM 789 N N . ASP A 1 96 ? -3.838 33.094 7.465 1 97.44 96 ASP A N 1
ATOM 790 C CA . ASP A 1 96 ? -4.66 34.062 6.75 1 97.44 96 ASP A CA 1
ATOM 791 C C . ASP A 1 96 ? -5.422 33.406 5.605 1 97.44 96 ASP A C 1
ATOM 793 O O . ASP A 1 96 ? -6.078 34.094 4.812 1 97.44 96 ASP A O 1
ATOM 797 N N . GLY A 1 97 ? -5.223 32.094 5.449 1 97.19 97 GLY A N 1
ATOM 798 C CA . GLY A 1 97 ? -5.953 31.344 4.438 1 97.19 97 GLY A CA 1
ATOM 799 C C . GLY A 1 97 ? -5.164 31.156 3.156 1 97.19 97 GLY A C 1
ATOM 800 O O . GLY A 1 97 ? -5.676 30.594 2.186 1 97.19 97 GLY A O 1
ATOM 801 N N . THR A 1 98 ? -3.877 31.625 3.205 1 98.12 98 THR A N 1
ATOM 802 C CA . THR A 1 98 ? -3.023 31.484 2.031 1 98.12 98 THR A CA 1
ATOM 803 C C . THR A 1 98 ? -2.57 30.031 1.878 1 98.12 98 THR A C 1
ATOM 805 O O . THR A 1 98 ? -2.152 29.391 2.85 1 98.12 98 THR A O 1
ATOM 808 N N . LEU A 1 99 ? -2.67 29.5 0.665 1 98.62 99 LEU A N 1
ATOM 809 C CA . LEU A 1 99 ? -2.174 28.172 0.329 1 98.62 99 LEU A CA 1
ATOM 810 C C . LEU A 1 99 ? -0.657 28.172 0.167 1 98.62 99 LEU A C 1
ATOM 812 O O . LEU A 1 99 ? -0.117 28.969 -0.612 1 98.62 99 LEU A O 1
ATOM 816 N N . VAL A 1 100 ? 0.009 27.375 0.921 1 98.62 100 VAL A N 1
ATOM 817 C CA . VAL A 1 100 ? 1.462 27.281 0.829 1 98.62 100 VAL A CA 1
ATOM 818 C C . VAL A 1 100 ? 1.842 26.234 -0.211 1 98.62 100 VAL A C 1
ATOM 820 O O . VAL A 1 100 ? 2.676 26.484 -1.083 1 98.62 100 VAL A O 1
ATOM 823 N N . THR A 1 101 ? 1.347 25.031 -0.142 1 97.88 101 THR A N 1
ATOM 824 C CA . THR A 1 101 ? 1.575 23.922 -1.073 1 97.88 101 THR A CA 1
ATOM 825 C C . THR A 1 101 ? 0.409 22.938 -1.045 1 97.88 101 THR A C 1
ATOM 827 O O . THR A 1 101 ? -0.365 22.922 -0.085 1 97.88 101 THR A O 1
ATOM 830 N N . SER A 1 102 ? 0.225 22.234 -2.115 1 98.12 102 SER A N 1
ATOM 831 C CA . SER A 1 102 ? -0.782 21.188 -2.26 1 98.12 102 SER A CA 1
ATOM 832 C C . SER A 1 102 ? -0.236 20 -3.047 1 98.12 102 SER A C 1
ATOM 834 O O . SER A 1 102 ? 0.502 20.172 -4.016 1 98.12 102 SER A O 1
ATOM 836 N N . TRP A 1 103 ? -0.575 18.828 -2.613 1 96.81 103 TRP A N 1
ATOM 837 C CA . TRP A 1 103 ? -0.176 17.625 -3.354 1 96.81 103 TRP A CA 1
ATOM 838 C C . TRP A 1 103 ? -1.177 16.5 -3.145 1 96.81 103 TRP A C 1
ATOM 840 O O . TRP A 1 103 ? -1.936 16.5 -2.172 1 96.81 103 TRP A O 1
ATOM 850 N N . ARG A 1 104 ? -1.218 15.633 -4.047 1 96.88 104 ARG A N 1
ATOM 851 C CA . ARG A 1 104 ? -2.086 14.461 -3.957 1 96.88 104 ARG A CA 1
ATOM 852 C C . ARG A 1 104 ? -1.377 13.305 -3.264 1 96.88 104 ARG A C 1
ATOM 854 O O . ARG A 1 104 ? -0.201 13.047 -3.525 1 96.88 104 ARG A O 1
ATOM 861 N N . GLU A 1 105 ? -1.999 12.68 -2.281 1 97.56 105 GLU A N 1
ATOM 862 C CA . GLU A 1 105 ? -1.453 11.578 -1.486 1 97.56 105 GLU A CA 1
ATOM 863 C C . GLU A 1 105 ? -2.418 10.398 -1.438 1 97.56 105 GLU A C 1
ATOM 865 O O . GLU A 1 105 ? -3.633 10.586 -1.33 1 97.56 105 GLU A O 1
ATOM 870 N N . SER A 1 106 ? -1.891 9.203 -1.57 1 97.44 106 SER A N 1
ATOM 871 C CA . SER A 1 106 ? -2.664 7.98 -1.411 1 97.44 106 SER A CA 1
ATOM 872 C C . SER A 1 106 ? -2.17 7.164 -0.218 1 97.44 106 SER A C 1
ATOM 874 O O . SER A 1 106 ? -0.994 7.234 0.143 1 97.44 106 SER A O 1
ATOM 876 N N . TYR A 1 107 ? -3.137 6.355 0.388 1 97.69 107 TYR A N 1
ATOM 877 C CA . TYR A 1 107 ? -2.828 5.609 1.603 1 97.69 107 TYR A CA 1
ATOM 878 C C . TYR A 1 107 ? -3.424 4.207 1.547 1 97.69 107 TYR A C 1
ATOM 880 O O . TYR A 1 107 ? -4.523 4.016 1.026 1 97.69 107 TYR A O 1
ATOM 888 N N . ILE A 1 108 ? -2.682 3.348 2.129 1 96.94 108 ILE A N 1
ATOM 889 C CA . ILE A 1 108 ? -3.293 2.104 2.588 1 96.94 108 ILE A CA 1
ATOM 890 C C . ILE A 1 108 ? -3.502 2.158 4.098 1 96.94 108 ILE A C 1
ATOM 892 O O . ILE A 1 108 ? -2.553 2.369 4.855 1 96.94 108 ILE A O 1
ATOM 896 N N . LEU A 1 109 ? -4.762 1.971 4.496 1 97.31 109 LEU A N 1
ATOM 897 C CA . LEU A 1 109 ? -5.117 1.903 5.91 1 97.31 109 LEU A CA 1
ATOM 898 C C . LEU A 1 109 ? -5.625 0.513 6.277 1 97.31 109 LEU A C 1
ATOM 900 O O . LEU A 1 109 ? -6.359 -0.109 5.508 1 97.31 109 LEU A O 1
ATOM 904 N N . ILE A 1 110 ? -5.223 0.119 7.43 1 95.94 110 ILE A N 1
ATOM 905 C CA . ILE A 1 110 ? -5.719 -1.163 7.918 1 95.94 110 ILE A CA 1
ATOM 906 C C . ILE A 1 110 ? -6.336 -0.985 9.305 1 95.94 110 ILE A C 1
ATOM 908 O O . ILE A 1 110 ? -5.969 -0.069 10.039 1 95.94 110 ILE A O 1
ATOM 912 N N . LEU A 1 111 ? -7.32 -1.79 9.539 1 92.19 111 LEU A N 1
ATOM 913 C CA . LEU A 1 111 ? -7.863 -1.896 10.891 1 92.19 111 LEU A CA 1
ATOM 914 C C . LEU A 1 111 ? -7.02 -2.84 11.734 1 92.19 111 LEU A C 1
ATOM 916 O O . LEU A 1 111 ? -7.059 -4.059 11.547 1 92.19 111 LEU A O 1
ATOM 920 N N . SER A 1 112 ? -6.164 -2.297 12.547 1 83.94 112 SER A N 1
ATOM 921 C CA . SER A 1 112 ? -5.348 -3.041 13.5 1 83.94 112 SER A CA 1
ATOM 922 C C . SER A 1 112 ? -5.875 -2.883 14.922 1 83.94 112 SER A C 1
ATOM 924 O O . SER A 1 112 ? -5.844 -1.785 15.484 1 83.94 112 SER A O 1
ATOM 926 N N . ASP A 1 113 ? -6.32 -4.008 15.586 1 83.06 113 ASP A N 1
ATOM 927 C CA . ASP A 1 113 ? -6.887 -3.959 16.922 1 83.06 113 ASP A CA 1
ATOM 928 C C . ASP A 1 113 ? -7.996 -2.914 17.016 1 83.06 113 ASP A C 1
ATOM 930 O O . ASP A 1 113 ? -7.984 -2.062 17.906 1 83.06 113 ASP A O 1
ATOM 934 N N . SER A 1 114 ? -8.758 -2.775 16.016 1 84.5 114 SER A N 1
ATOM 935 C CA . SER A 1 114 ? -9.961 -1.953 15.961 1 84.5 114 SER A CA 1
ATOM 936 C C . SER A 1 114 ? -9.617 -0.476 15.805 1 84.5 114 SER A C 1
ATOM 938 O O . SER A 1 114 ? -10.43 0.394 16.109 1 84.5 114 SER A O 1
ATOM 940 N N . ILE A 1 115 ? -8.391 -0.243 15.508 1 91.19 115 ILE A N 1
ATOM 941 C CA . ILE A 1 115 ? -7.973 1.13 15.242 1 91.19 115 ILE A CA 1
ATOM 942 C C . ILE A 1 115 ? -7.387 1.233 13.836 1 91.19 115 ILE A C 1
ATOM 944 O O . ILE A 1 115 ? -6.586 0.391 13.43 1 91.19 115 ILE A O 1
ATOM 948 N N . LEU A 1 116 ? -7.828 2.236 13.086 1 95.69 116 LEU A N 1
ATOM 949 C CA . LEU A 1 116 ? -7.324 2.465 11.742 1 95.69 116 LEU A CA 1
ATOM 950 C C . LEU A 1 116 ? -5.914 3.047 11.781 1 95.69 116 LEU A C 1
ATOM 952 O O . LEU A 1 116 ? -5.656 4.008 12.508 1 95.69 116 LEU A O 1
ATOM 956 N N . LYS A 1 117 ? -5.008 2.395 11.086 1 97.25 117 LYS A N 1
ATOM 957 C CA . LYS A 1 117 ? -3.633 2.867 10.961 1 97.25 117 LYS A CA 1
ATOM 958 C C . LYS A 1 117 ? -3.186 2.883 9.5 1 97.25 117 LYS A C 1
ATOM 960 O O . LYS A 1 117 ? -3.643 2.066 8.695 1 97.25 117 LY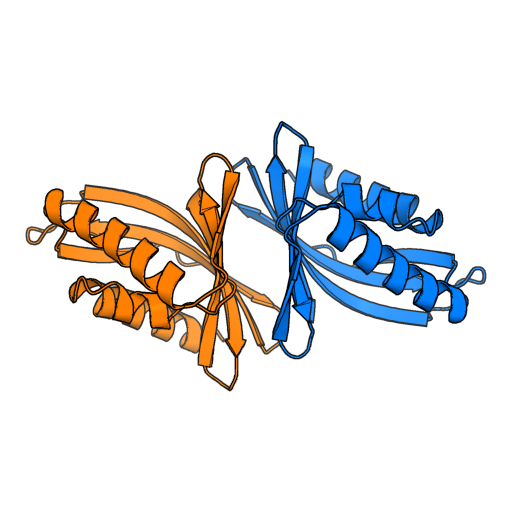S A O 1
ATOM 965 N N . ILE A 1 118 ? -2.322 3.787 9.164 1 98.06 118 ILE A N 1
ATOM 966 C CA . ILE A 1 118 ? -1.717 3.846 7.84 1 98.06 118 ILE A CA 1
ATOM 967 C C . ILE A 1 118 ? -0.49 2.938 7.789 1 98.06 118 ILE A C 1
ATOM 969 O O . ILE A 1 118 ? 0.367 2.994 8.672 1 98.06 118 ILE A O 1
ATOM 973 N N . VAL A 1 119 ? -0.388 2.143 6.746 1 96.69 119 VAL A N 1
ATOM 974 C CA . VAL A 1 119 ? 0.77 1.261 6.633 1 96.69 119 VAL A CA 1
ATOM 975 C C . VAL A 1 119 ? 1.625 1.683 5.441 1 96.69 119 VAL A C 1
ATOM 977 O O . VAL A 1 119 ? 2.814 1.362 5.379 1 96.69 119 VAL A O 1
ATOM 980 N N . THR A 1 120 ? 1.032 2.367 4.5 1 97 120 THR A N 1
ATOM 981 C CA . THR A 1 120 ? 1.738 2.848 3.318 1 97 120 THR A CA 1
ATOM 982 C C . THR A 1 120 ? 1.163 4.184 2.852 1 97 120 THR A C 1
ATOM 984 O O . THR A 1 120 ? -0.056 4.367 2.832 1 97 120 THR A O 1
ATOM 987 N N . SER A 1 121 ? 1.973 5.051 2.453 1 97.94 121 SER A N 1
ATOM 988 C CA . SER A 1 121 ? 1.564 6.297 1.812 1 97.94 121 SER A CA 1
ATOM 989 C C . SER A 1 121 ? 2.365 6.551 0.54 1 97.94 121 SER A C 1
ATOM 991 O O . SER A 1 121 ? 3.529 6.16 0.443 1 97.94 121 SER A O 1
ATOM 993 N N . ILE A 1 122 ? 1.734 7.18 -0.433 1 96.69 122 ILE A N 1
ATOM 994 C CA . ILE A 1 122 ? 2.354 7.48 -1.72 1 96.69 122 ILE A CA 1
ATOM 995 C C . ILE A 1 122 ? 2.113 8.945 -2.08 1 96.69 122 ILE A C 1
ATOM 997 O O . ILE A 1 122 ? 0.965 9.383 -2.184 1 96.69 122 ILE A O 1
ATOM 1001 N N . ASP A 1 123 ? 3.168 9.617 -2.283 1 95.5 123 ASP A N 1
ATOM 1002 C CA . ASP A 1 123 ? 3.107 10.977 -2.809 1 95.5 123 ASP A CA 1
ATOM 1003 C C . ASP A 1 123 ? 3.066 10.969 -4.336 1 95.5 123 ASP A C 1
ATOM 1005 O O . ASP A 1 123 ? 3.881 10.312 -4.984 1 95.5 123 ASP A O 1
ATOM 1009 N N . HIS A 1 124 ? 2.061 11.781 -4.875 1 91.62 124 HIS A N 1
ATOM 1010 C CA . HIS A 1 124 ? 2.035 11.82 -6.332 1 91.62 124 HIS A CA 1
ATOM 1011 C C . HIS A 1 124 ? 1.395 13.102 -6.844 1 91.62 124 HIS A C 1
ATOM 1013 O O . HIS A 1 124 ? 0.647 13.766 -6.113 1 91.62 124 HIS A O 1
ATOM 1019 N N . MET B 1 1 ? -1.614 2.801 -18.734 1 81.75 1 MET B N 1
ATOM 1020 C CA . MET B 1 1 ? -1.481 2.221 -17.406 1 81.75 1 MET B CA 1
ATOM 1021 C C . MET B 1 1 ? -2.203 0.88 -17.312 1 81.75 1 MET B C 1
ATOM 1023 O O . MET B 1 1 ? -1.596 -0.137 -16.984 1 81.75 1 MET B O 1
ATOM 1027 N N . LYS B 1 2 ? -3.342 0.741 -17.875 1 84.44 2 LYS B N 1
ATOM 1028 C CA . LYS B 1 2 ? -4.121 -0.49 -17.766 1 84.44 2 LYS B CA 1
ATOM 1029 C C . LYS B 1 2 ? -3.449 -1.63 -18.531 1 84.44 2 LYS B C 1
ATOM 1031 O O . LYS B 1 2 ? -3.299 -2.732 -18 1 84.44 2 LYS B O 1
ATOM 1036 N N . GLU B 1 3 ? -3.078 -1.319 -19.766 1 90.19 3 GLU B N 1
ATOM 1037 C CA . GLU B 1 3 ? -2.457 -2.361 -20.578 1 90.19 3 GLU B CA 1
ATOM 1038 C C . GLU B 1 3 ? -1.173 -2.875 -19.938 1 90.19 3 GLU B C 1
ATOM 1040 O O . GLU B 1 3 ? -0.895 -4.074 -19.953 1 90.19 3 GLU B O 1
ATOM 1045 N N . ASN B 1 4 ? -0.387 -1.988 -19.375 1 92.81 4 ASN B N 1
ATOM 1046 C CA . ASN B 1 4 ? 0.848 -2.371 -18.703 1 92.81 4 ASN B CA 1
ATOM 1047 C C . ASN B 1 4 ? 0.572 -3.266 -17.484 1 92.81 4 ASN B C 1
ATOM 1049 O O . ASN B 1 4 ? 1.314 -4.215 -17.234 1 92.81 4 ASN B O 1
ATOM 1053 N N . LEU B 1 5 ? -0.532 -3.006 -16.828 1 95.94 5 LEU B N 1
ATOM 1054 C CA . LEU B 1 5 ? -0.895 -3.799 -15.656 1 95.94 5 LEU B CA 1
ATOM 1055 C C . LEU B 1 5 ? -1.356 -5.191 -16.062 1 95.94 5 LEU B C 1
ATOM 1057 O O . LEU B 1 5 ? -0.988 -6.184 -15.43 1 95.94 5 LEU B O 1
ATOM 1061 N N . ILE B 1 6 ? -2.119 -5.23 -17.094 1 96.56 6 ILE B N 1
ATOM 1062 C CA . ILE B 1 6 ? -2.607 -6.512 -17.578 1 96.56 6 ILE B CA 1
ATOM 1063 C C . ILE B 1 6 ? -1.429 -7.379 -18.016 1 96.56 6 ILE B C 1
ATOM 1065 O O . ILE B 1 6 ? -1.343 -8.555 -17.656 1 96.56 6 ILE B O 1
ATOM 1069 N N . GLN B 1 7 ? -0.556 -6.777 -18.75 1 96.81 7 GLN B N 1
ATOM 1070 C CA . GLN B 1 7 ? 0.635 -7.512 -19.156 1 96.81 7 GLN B CA 1
ATOM 1071 C C . GLN B 1 7 ? 1.449 -7.973 -17.953 1 96.81 7 GLN B C 1
ATOM 1073 O O . GLN B 1 7 ? 1.999 -9.07 -17.953 1 96.81 7 GLN B O 1
ATOM 1078 N N . PHE B 1 8 ? 1.556 -7.172 -17 1 97.94 8 PHE B N 1
ATOM 1079 C CA . PHE B 1 8 ? 2.295 -7.496 -15.781 1 97.94 8 PHE B CA 1
ATOM 1080 C C . PHE B 1 8 ? 1.722 -8.742 -15.117 1 97.94 8 PHE B C 1
ATOM 1082 O O . PHE B 1 8 ? 2.457 -9.688 -14.82 1 97.94 8 PHE B O 1
ATOM 1089 N N . PHE B 1 9 ? 0.434 -8.789 -14.945 1 98.38 9 PHE B N 1
ATOM 1090 C CA . PHE B 1 9 ? -0.159 -9.883 -14.188 1 98.38 9 PHE B CA 1
ATOM 1091 C C . PHE B 1 9 ? -0.285 -11.133 -15.047 1 98.38 9 PHE B C 1
ATOM 1093 O O . PHE B 1 9 ? -0.222 -12.258 -14.539 1 98.38 9 PHE B O 1
ATOM 1100 N N . ASP B 1 10 ? -0.432 -10.938 -16.391 1 98.25 10 ASP B N 1
ATOM 1101 C CA . ASP B 1 10 ? -0.342 -12.086 -17.281 1 98.25 10 ASP B CA 1
ATOM 1102 C C . ASP B 1 10 ? 1.014 -12.773 -17.156 1 98.25 10 ASP B C 1
ATOM 1104 O O . ASP B 1 10 ? 1.084 -14 -17.062 1 98.25 10 ASP B O 1
ATOM 1108 N N . ARG B 1 11 ? 2.008 -11.969 -17.141 1 97.75 11 ARG B N 1
ATOM 1109 C CA . ARG B 1 11 ? 3.355 -12.516 -17.016 1 97.75 11 ARG B CA 1
ATOM 1110 C C . ARG B 1 11 ? 3.559 -13.133 -15.633 1 97.75 11 ARG B C 1
ATOM 1112 O O . ARG B 1 11 ? 4.262 -14.141 -15.5 1 97.75 11 ARG B O 1
ATOM 1119 N N . PHE B 1 12 ? 2.973 -12.555 -14.664 1 98.31 12 PHE B N 1
ATOM 1120 C CA . PHE B 1 12 ? 3.023 -13.125 -13.32 1 98.31 12 PHE B CA 1
ATOM 1121 C C . PHE B 1 12 ? 2.484 -14.547 -13.32 1 98.31 12 PHE B C 1
ATOM 1123 O O . PHE B 1 12 ? 3.131 -15.461 -12.805 1 98.31 12 PHE B O 1
ATOM 1130 N N . ALA B 1 13 ? 1.312 -14.695 -13.883 1 98.19 13 ALA B N 1
ATOM 1131 C CA . ALA B 1 13 ? 0.676 -16 -13.938 1 98.19 13 ALA B CA 1
ATOM 1132 C C . ALA B 1 13 ? 1.536 -17 -14.719 1 98.19 13 ALA B C 1
ATOM 1134 O O . ALA B 1 13 ? 1.66 -18.156 -14.32 1 98.19 13 ALA B O 1
ATOM 1135 N N . GLN B 1 14 ? 2.102 -16.5 -15.75 1 98.12 14 GLN B N 1
ATOM 1136 C CA . GLN B 1 14 ? 2.986 -17.359 -16.531 1 98.12 14 GLN B CA 1
ATOM 1137 C C . GLN B 1 14 ? 4.219 -17.766 -15.734 1 98.12 14 GLN B C 1
ATOM 1139 O O . GLN B 1 14 ? 4.609 -18.922 -15.727 1 98.12 14 GLN B O 1
ATOM 1144 N N . ASP B 1 15 ? 4.82 -16.812 -15.07 1 98 15 ASP B N 1
ATOM 1145 C CA . ASP B 1 15 ? 6.023 -17.062 -14.281 1 98 15 ASP B CA 1
ATOM 1146 C C . ASP B 1 15 ? 5.73 -18 -13.117 1 98 15 ASP B C 1
ATOM 1148 O O . ASP B 1 15 ? 6.594 -18.781 -12.711 1 98 15 ASP B O 1
ATOM 1152 N N . PHE B 1 16 ? 4.574 -17.938 -12.625 1 98.38 16 PHE B N 1
ATOM 1153 C CA . PHE B 1 16 ? 4.137 -18.797 -11.531 1 98.38 16 PHE B CA 1
ATOM 1154 C C . PHE B 1 16 ? 4.324 -20.266 -11.875 1 98.38 16 PHE B C 1
ATOM 1156 O O . PHE B 1 16 ? 4.66 -21.078 -11.008 1 98.38 16 PHE B O 1
ATOM 1163 N N . LYS B 1 17 ? 4.199 -20.594 -13.07 1 97.44 17 LYS B N 1
ATOM 1164 C CA . LYS B 1 17 ? 4.262 -21.984 -13.516 1 97.44 17 LYS B CA 1
ATOM 1165 C C . LYS B 1 17 ? 5.66 -22.547 -13.336 1 97.44 17 LYS B C 1
ATOM 1167 O O . LYS B 1 17 ? 5.844 -23.766 -13.344 1 97.44 17 LYS B O 1
ATOM 1172 N N . SER B 1 18 ? 6.609 -21.703 -13.219 1 97.38 18 SER B N 1
ATOM 1173 C CA . SER B 1 18 ? 7.973 -22.172 -13.023 1 97.38 18 SER B CA 1
ATOM 1174 C C . SER B 1 18 ? 8.164 -22.75 -11.617 1 97.38 18 SER B C 1
ATOM 1176 O O . SER B 1 18 ? 9.102 -23.516 -11.375 1 97.38 18 SER B O 1
ATOM 1178 N N . PHE B 1 19 ? 7.391 -22.266 -10.672 1 98.12 19 PHE B N 1
ATOM 1179 C CA . PHE B 1 19 ? 7.492 -22.578 -9.25 1 98.12 19 PHE B CA 1
ATOM 1180 C C . PHE B 1 19 ? 8.875 -22.219 -8.719 1 98.12 19 PHE B C 1
ATOM 1182 O O . PHE B 1 19 ? 9.43 -22.953 -7.891 1 98.12 19 PHE B O 1
ATOM 1189 N N . GLU B 1 20 ? 9.414 -21.188 -9.258 1 98.25 20 GLU B N 1
ATOM 1190 C CA . GLU B 1 20 ? 10.695 -20.656 -8.812 1 98.25 20 GLU B CA 1
ATOM 1191 C C . GLU B 1 20 ? 10.5 -19.328 -8.078 1 98.25 20 GLU B C 1
ATOM 1193 O O . GLU B 1 20 ? 10.203 -18.297 -8.703 1 98.25 20 GLU B O 1
ATOM 1198 N N . GLY B 1 21 ? 10.742 -19.344 -6.777 1 98.25 21 GLY B N 1
ATOM 1199 C CA . GLY B 1 21 ? 10.555 -18.156 -5.957 1 98.25 21 GLY B CA 1
ATOM 1200 C C . GLY B 1 21 ? 11.359 -16.969 -6.441 1 98.25 21 GLY B C 1
ATOM 1201 O O . GLY B 1 21 ? 10.898 -15.82 -6.355 1 98.25 21 GLY B O 1
ATOM 1202 N N . ALA B 1 22 ? 12.547 -17.234 -6.957 1 98.25 22 ALA B N 1
ATOM 1203 C CA . ALA B 1 22 ? 13.422 -16.156 -7.438 1 98.25 22 ALA B CA 1
ATOM 1204 C C . ALA B 1 22 ? 12.781 -15.422 -8.609 1 98.25 22 ALA B C 1
ATOM 1206 O O . ALA B 1 22 ? 12.906 -14.195 -8.719 1 98.25 22 ALA B O 1
ATOM 1207 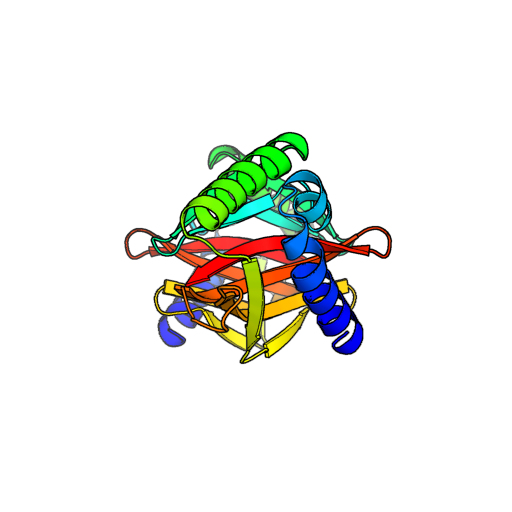N N . ILE B 1 23 ? 12.102 -16.109 -9.477 1 98.31 23 ILE B N 1
ATOM 1208 C CA . ILE B 1 23 ? 11.461 -15.516 -10.641 1 98.31 23 ILE B CA 1
ATOM 1209 C C . ILE B 1 23 ? 10.297 -14.625 -10.195 1 98.31 23 ILE B C 1
ATOM 1211 O O . ILE B 1 23 ? 10.172 -13.484 -10.656 1 98.31 23 ILE B O 1
ATOM 1215 N N . ILE B 1 24 ? 9.453 -15.109 -9.242 1 98.38 24 ILE B N 1
ATOM 1216 C CA . ILE B 1 24 ? 8.32 -14.336 -8.727 1 98.38 24 ILE B CA 1
ATOM 1217 C C . ILE B 1 24 ? 8.828 -13.109 -7.98 1 98.38 24 ILE B C 1
ATOM 1219 O O . ILE B 1 24 ? 8.289 -12.008 -8.141 1 98.38 24 ILE B O 1
ATOM 1223 N N . ALA B 1 25 ? 9.914 -13.289 -7.199 1 98.31 25 ALA B N 1
ATOM 1224 C CA . ALA B 1 25 ? 10.469 -12.227 -6.359 1 98.31 25 ALA B CA 1
ATOM 1225 C C . ALA B 1 25 ? 10.914 -11.039 -7.203 1 98.31 25 ALA B C 1
ATOM 1227 O O . ALA B 1 25 ? 10.914 -9.898 -6.73 1 98.31 25 ALA B O 1
ATOM 1228 N N . ASN B 1 26 ? 11.211 -11.289 -8.438 1 97 26 ASN B N 1
ATOM 1229 C CA . ASN B 1 26 ? 11.688 -10.234 -9.32 1 97 26 ASN B CA 1
ATOM 1230 C C . ASN B 1 26 ? 10.578 -9.227 -9.641 1 97 26 ASN B C 1
ATOM 1232 O O . ASN B 1 26 ? 10.852 -8.156 -10.172 1 97 26 ASN B O 1
ATOM 1236 N N . ARG B 1 27 ? 9.367 -9.547 -9.32 1 97.56 27 ARG B N 1
ATOM 1237 C CA . ARG B 1 27 ? 8.234 -8.664 -9.586 1 97.56 27 ARG B CA 1
ATOM 1238 C C . ARG B 1 27 ? 8 -7.707 -8.422 1 97.56 27 ARG B C 1
ATOM 1240 O O . ARG B 1 27 ? 7.172 -6.801 -8.508 1 97.56 27 ARG B O 1
ATOM 1247 N N . TYR B 1 28 ? 8.797 -7.895 -7.434 1 97.62 28 TYR B N 1
ATOM 1248 C CA . TYR B 1 28 ? 8.641 -7.109 -6.215 1 97.62 28 TYR B CA 1
ATOM 1249 C C . TYR B 1 28 ? 9.859 -6.227 -5.977 1 97.62 28 TYR B C 1
ATOM 1251 O O . TYR B 1 28 ? 10.961 -6.543 -6.43 1 97.62 28 TYR B O 1
ATOM 1259 N N . LEU B 1 29 ? 9.648 -5.148 -5.344 1 96 29 LEU B N 1
ATOM 1260 C CA . LEU B 1 29 ? 10.711 -4.219 -4.969 1 96 29 LEU B CA 1
ATOM 1261 C C . LEU B 1 29 ? 11.008 -4.312 -3.479 1 96 29 LEU B C 1
ATOM 1263 O O . LEU B 1 29 ? 10.094 -4.289 -2.652 1 96 29 LEU B O 1
ATOM 1267 N N . ALA B 1 30 ? 12.273 -4.434 -3.133 1 94.62 30 ALA B N 1
ATOM 1268 C CA . ALA B 1 30 ? 12.688 -4.281 -1.741 1 94.62 30 ALA B CA 1
ATOM 1269 C C . ALA B 1 30 ? 12.914 -2.814 -1.394 1 94.62 30 ALA B C 1
ATOM 1271 O O . ALA B 1 30 ? 13.547 -2.08 -2.154 1 94.62 30 ALA B O 1
ATOM 1272 N N . PRO B 1 31 ? 12.32 -2.404 -0.299 1 94.75 31 PRO B N 1
ATOM 1273 C CA . PRO B 1 31 ? 11.555 -3.18 0.676 1 94.75 31 PRO B CA 1
ATOM 1274 C C . PRO B 1 31 ? 10.133 -3.486 0.199 1 94.75 31 PRO B C 1
ATOM 1276 O O . PRO B 1 31 ? 9.539 -2.689 -0.533 1 94.75 31 PRO B O 1
ATOM 1279 N N . TYR B 1 32 ? 9.672 -4.652 0.606 1 96.5 32 TYR B N 1
ATOM 1280 C CA . TYR B 1 32 ? 8.344 -5.156 0.274 1 96.5 32 TYR B CA 1
ATOM 1281 C C . TYR B 1 32 ? 7.523 -5.406 1.535 1 96.5 32 TYR B C 1
ATOM 1283 O O . TYR B 1 32 ? 8.016 -6.016 2.49 1 96.5 32 TYR B O 1
ATOM 1291 N N . THR B 1 33 ? 6.262 -4.922 1.503 1 96.25 33 THR B N 1
ATOM 1292 C CA . THR B 1 33 ? 5.352 -5.121 2.623 1 96.25 33 THR B CA 1
ATOM 1293 C C . THR B 1 33 ? 4.215 -6.062 2.234 1 96.25 33 THR B C 1
ATOM 1295 O O . THR B 1 33 ? 3.471 -5.793 1.291 1 96.25 33 THR B O 1
ATOM 1298 N N . ALA B 1 34 ? 4.094 -7.113 2.984 1 97.06 34 ALA B N 1
ATOM 1299 C CA . ALA B 1 34 ? 2.982 -8.047 2.82 1 97.06 34 ALA B CA 1
ATOM 1300 C C . ALA B 1 34 ? 2.006 -7.949 3.99 1 97.06 34 ALA B C 1
ATOM 1302 O O . ALA B 1 34 ? 2.395 -8.133 5.145 1 97.06 34 ALA B O 1
ATOM 1303 N N . ILE B 1 35 ? 0.735 -7.715 3.695 1 95.81 35 ILE B N 1
ATOM 1304 C CA . ILE B 1 35 ? -0.31 -7.652 4.711 1 95.81 35 ILE B CA 1
ATOM 1305 C C . ILE B 1 35 ? -1.23 -8.859 4.578 1 95.81 35 ILE B C 1
ATOM 1307 O O . ILE B 1 35 ? -1.872 -9.055 3.543 1 95.81 35 ILE B O 1
ATOM 1311 N N . SER B 1 36 ? -1.321 -9.578 5.613 1 94.31 36 SER B N 1
ATOM 1312 C CA . SER B 1 36 ? -2.1 -10.812 5.59 1 94.31 36 SER B CA 1
ATOM 1313 C C . SER B 1 36 ? -3.576 -10.539 5.859 1 94.31 36 SER B C 1
ATOM 1315 O O . SER B 1 36 ? -3.955 -9.406 6.18 1 94.31 36 SER B O 1
ATOM 1317 N N . SER B 1 37 ? -4.387 -11.531 5.758 1 90.81 37 SER B N 1
ATOM 1318 C CA . SER B 1 37 ? -5.832 -11.406 5.914 1 90.81 37 SER B CA 1
ATOM 1319 C C . SER B 1 37 ? -6.203 -11 7.336 1 90.81 37 SER B C 1
ATOM 1321 O O . SER B 1 37 ? -7.238 -10.375 7.559 1 90.81 37 SER B O 1
ATOM 1323 N N . ASP B 1 38 ? -5.348 -11.414 8.281 1 87.62 38 ASP B N 1
ATOM 1324 C CA . ASP B 1 38 ? -5.609 -11.023 9.664 1 87.62 38 ASP B CA 1
ATOM 1325 C C . ASP B 1 38 ? -5.004 -9.656 9.977 1 87.62 38 ASP B C 1
ATOM 1327 O O . ASP B 1 38 ? -4.977 -9.234 11.133 1 87.62 38 ASP B O 1
ATOM 1331 N N . LYS B 1 39 ? -4.355 -9.055 8.938 1 86.69 39 LYS B N 1
ATOM 1332 C CA . LYS B 1 39 ? -3.814 -7.699 8.93 1 86.69 39 LYS B CA 1
ATOM 1333 C C . LYS B 1 39 ? -2.48 -7.641 9.672 1 86.69 39 LYS B C 1
ATOM 1335 O O . LYS B 1 39 ? -2.033 -6.562 10.07 1 86.69 39 LYS B O 1
ATOM 1340 N N . SER B 1 40 ? -1.938 -8.875 9.867 1 91.31 40 SER B N 1
ATOM 1341 C CA . SER B 1 40 ? -0.53 -8.852 10.242 1 91.31 40 SER B CA 1
ATOM 1342 C C . SER B 1 40 ? 0.342 -8.336 9.102 1 91.31 40 SER B C 1
ATOM 1344 O O . SER B 1 40 ? 0.095 -8.641 7.938 1 91.31 40 SER B O 1
ATOM 1346 N N . VAL B 1 41 ? 1.365 -7.59 9.5 1 93.38 41 VAL B N 1
ATOM 1347 C CA . VAL B 1 41 ? 2.229 -6.965 8.5 1 93.38 41 VAL B CA 1
ATOM 1348 C C . VAL B 1 41 ? 3.611 -7.605 8.539 1 93.38 41 VAL B C 1
ATOM 1350 O O . VAL B 1 41 ? 4.238 -7.688 9.594 1 93.38 41 VAL B O 1
ATOM 1353 N N . SER B 1 42 ? 4.09 -8.055 7.41 1 94.81 42 SER B N 1
ATOM 1354 C CA . SER B 1 42 ? 5.449 -8.562 7.246 1 94.81 42 SER B CA 1
ATOM 1355 C C . SER B 1 42 ? 6.266 -7.668 6.324 1 94.81 42 SER B C 1
ATOM 1357 O O . SER B 1 42 ? 5.766 -7.199 5.297 1 94.81 42 SER B O 1
ATOM 1359 N N . LEU B 1 43 ? 7.441 -7.449 6.758 1 95.25 43 LEU B N 1
ATOM 1360 C CA . LEU B 1 43 ? 8.344 -6.605 5.984 1 95.25 43 LEU B CA 1
ATOM 1361 C C . LEU B 1 43 ? 9.555 -7.398 5.504 1 95.25 43 LEU B C 1
ATOM 1363 O O . LEU B 1 43 ? 10.203 -8.094 6.289 1 95.25 43 LEU B O 1
ATOM 1367 N N . TYR B 1 44 ? 9.852 -7.23 4.23 1 96.5 44 TYR B N 1
ATOM 1368 C CA . TYR B 1 44 ? 11.031 -7.832 3.627 1 96.5 44 TYR B CA 1
ATOM 1369 C C . TYR B 1 44 ? 11.977 -6.762 3.092 1 96.5 44 TYR B C 1
ATOM 1371 O O . TYR B 1 44 ? 11.695 -6.129 2.072 1 96.5 44 TYR B O 1
ATOM 1379 N N . LYS B 1 45 ? 13.117 -6.641 3.699 1 94.25 45 LYS B N 1
ATOM 1380 C CA . LYS B 1 45 ? 14.008 -5.512 3.443 1 94.25 45 LYS B CA 1
ATOM 1381 C C . LYS B 1 45 ? 14.914 -5.785 2.244 1 94.25 45 LYS B C 1
ATOM 1383 O O . LYS B 1 45 ? 15.328 -4.855 1.549 1 94.25 45 LYS B O 1
ATOM 1388 N N . GLU B 1 46 ? 15.188 -7.004 2.059 1 96 46 GLU B N 1
ATOM 1389 C CA . GLU B 1 46 ? 16.125 -7.391 1.009 1 96 46 GLU B CA 1
ATOM 1390 C C . GLU B 1 46 ? 15.477 -8.344 0.008 1 96 46 GLU B C 1
ATOM 1392 O O . GLU B 1 46 ? 14.57 -9.102 0.363 1 96 46 GLU B O 1
ATOM 1397 N N . HIS B 1 47 ? 16.031 -8.297 -1.165 1 97.19 47 HIS B N 1
ATOM 1398 C CA . HIS B 1 47 ? 15.477 -9.117 -2.238 1 97.19 47 HIS B CA 1
ATOM 1399 C C . HIS B 1 47 ? 15.547 -10.602 -1.89 1 97.19 47 HIS B C 1
ATOM 1401 O O . HIS B 1 47 ? 14.625 -11.352 -2.191 1 97.19 47 HIS B O 1
ATOM 1407 N N . LYS B 1 48 ? 16.625 -11 -1.322 1 98.12 48 LYS B N 1
ATOM 1408 C CA . LYS B 1 48 ? 16.797 -12.406 -0.968 1 98.12 48 LYS B CA 1
ATOM 1409 C C . LYS B 1 48 ? 15.695 -12.875 -0.021 1 98.12 48 LYS B C 1
ATOM 1411 O O . LYS B 1 48 ? 15.266 -14.023 -0.083 1 98.12 48 LYS B O 1
ATOM 1416 N N . GLU B 1 49 ? 15.219 -12.039 0.869 1 98.19 49 GLU B N 1
ATOM 1417 C CA . GLU B 1 49 ? 14.117 -12.375 1.774 1 98.19 49 GLU B CA 1
ATOM 1418 C C . GLU B 1 49 ? 12.82 -12.602 1.008 1 98.19 49 GLU B C 1
ATOM 1420 O O . GLU B 1 49 ? 12.039 -13.484 1.354 1 98.19 49 GLU B O 1
ATOM 1425 N N . ILE B 1 50 ? 12.648 -11.789 0.031 1 98.56 50 ILE B N 1
ATOM 1426 C CA . ILE B 1 50 ? 11.453 -11.922 -0.804 1 98.56 50 ILE B CA 1
ATOM 1427 C C . ILE B 1 50 ? 11.5 -13.25 -1.562 1 98.56 50 ILE B C 1
ATOM 1429 O O . ILE B 1 50 ? 10.5 -13.961 -1.638 1 98.56 50 ILE B O 1
ATOM 1433 N N . GLU B 1 51 ? 12.648 -13.523 -2.1 1 98.69 51 GLU B N 1
ATOM 1434 C CA . GLU B 1 51 ? 12.844 -14.805 -2.773 1 98.69 51 GLU B CA 1
ATOM 1435 C C . GLU B 1 51 ? 12.484 -15.977 -1.857 1 98.69 51 GLU B C 1
ATOM 1437 O O . GLU B 1 51 ? 11.758 -16.891 -2.258 1 98.69 51 GLU B O 1
ATOM 1442 N N . ASN B 1 52 ? 13.031 -15.969 -0.68 1 98.62 52 ASN B N 1
ATOM 1443 C CA . ASN B 1 52 ? 12.773 -17.047 0.277 1 98.62 52 ASN B CA 1
ATOM 1444 C C . ASN B 1 52 ? 11.289 -17.141 0.612 1 98.62 52 ASN B C 1
ATOM 1446 O O . ASN B 1 52 ? 10.742 -18.25 0.724 1 98.62 52 ASN B O 1
ATOM 1450 N N . TYR B 1 53 ? 10.688 -16.062 0.834 1 98.12 53 TYR B N 1
ATOM 1451 C CA . TYR B 1 53 ? 9.266 -15.984 1.137 1 98.12 53 TYR B CA 1
ATOM 1452 C C . TYR B 1 53 ? 8.445 -16.656 0.047 1 98.12 53 TYR B C 1
ATOM 1454 O O . TYR B 1 53 ? 7.641 -17.547 0.33 1 98.12 53 TYR B O 1
ATOM 1462 N N . PHE B 1 54 ? 8.695 -16.328 -1.215 1 98.44 54 PHE B N 1
ATOM 1463 C CA . PHE B 1 54 ? 7.902 -16.875 -2.309 1 98.44 54 PHE B CA 1
ATOM 1464 C C . PHE B 1 54 ? 8.273 -18.328 -2.568 1 98.44 54 PHE B C 1
ATOM 1466 O O . PHE B 1 54 ? 7.43 -19.125 -2.977 1 98.44 54 PHE B O 1
ATOM 1473 N N . THR B 1 55 ? 9.555 -18.641 -2.352 1 98.62 55 THR B N 1
ATOM 1474 C CA . THR B 1 55 ? 9.93 -20.047 -2.455 1 98.62 55 THR B CA 1
ATOM 1475 C C . THR B 1 55 ? 9.094 -20.906 -1.512 1 98.62 55 THR B C 1
ATOM 1477 O O . THR B 1 55 ? 8.562 -21.938 -1.913 1 98.62 55 THR B O 1
ATOM 1480 N N . SER B 1 56 ? 8.984 -20.422 -0.301 1 98.25 56 SER B N 1
ATOM 1481 C CA . SER B 1 56 ? 8.195 -21.156 0.688 1 98.25 56 SER B CA 1
ATOM 1482 C C . SER B 1 56 ? 6.738 -21.281 0.252 1 98.25 56 SER B C 1
ATOM 1484 O O . SER B 1 56 ? 6.141 -22.359 0.372 1 98.25 56 SER B O 1
ATOM 1486 N N . ILE B 1 57 ? 6.125 -20.281 -0.259 1 97.56 57 ILE B N 1
ATOM 1487 C CA . ILE B 1 57 ? 4.734 -20.266 -0.697 1 97.56 57 ILE B CA 1
ATOM 1488 C C . ILE B 1 57 ? 4.543 -21.266 -1.841 1 97.56 57 ILE B C 1
ATOM 1490 O O . ILE B 1 57 ? 3.605 -22.062 -1.821 1 97.56 57 ILE B O 1
ATOM 1494 N N . LEU B 1 58 ? 5.418 -21.203 -2.773 1 98.19 58 LEU B N 1
ATOM 1495 C CA . LEU B 1 58 ? 5.305 -22.062 -3.953 1 98.19 58 LEU B CA 1
ATOM 1496 C C . LEU B 1 58 ? 5.48 -23.531 -3.584 1 98.19 58 LEU B C 1
ATOM 1498 O O . LEU B 1 58 ? 4.82 -24.406 -4.156 1 98.19 58 LEU B O 1
ATOM 1502 N N . GLU B 1 59 ? 6.344 -23.766 -2.676 1 98 59 GLU B N 1
ATOM 1503 C CA . GLU B 1 59 ? 6.512 -25.141 -2.191 1 98 59 GLU B CA 1
ATOM 1504 C C . GLU B 1 59 ? 5.219 -25.672 -1.585 1 98 59 GLU B C 1
ATOM 1506 O O . GLU B 1 59 ? 4.852 -26.828 -1.806 1 98 59 GLU B O 1
ATOM 1511 N N . ASP B 1 60 ? 4.531 -24.875 -0.865 1 97.88 60 ASP B N 1
ATOM 1512 C CA . ASP B 1 60 ? 3.26 -25.266 -0.266 1 97.88 60 ASP B CA 1
ATOM 1513 C C . ASP B 1 60 ? 2.215 -25.562 -1.34 1 97.88 60 ASP B C 1
ATOM 1515 O O . ASP B 1 60 ? 1.445 -26.516 -1.221 1 97.88 60 ASP B O 1
ATOM 1519 N N . TYR B 1 61 ? 2.203 -24.766 -2.328 1 98.12 61 TYR B N 1
ATOM 1520 C CA . TYR B 1 61 ? 1.259 -24.969 -3.42 1 98.12 61 TYR B CA 1
ATOM 1521 C C . TYR B 1 61 ? 1.582 -26.266 -4.176 1 98.12 61 TYR B C 1
ATOM 1523 O O . TYR B 1 61 ? 0.677 -26.984 -4.602 1 98.12 61 TYR B O 1
ATOM 1531 N N . LYS B 1 62 ? 2.822 -26.438 -4.34 1 96.94 62 LYS B N 1
ATOM 1532 C CA . LYS B 1 62 ? 3.23 -27.672 -4.996 1 96.94 62 LYS B CA 1
ATOM 1533 C C . LYS B 1 62 ? 2.74 -28.891 -4.223 1 96.94 62 LYS B C 1
ATOM 1535 O O . LYS B 1 62 ? 2.242 -29.859 -4.816 1 96.94 62 LYS B O 1
ATOM 1540 N N . LYS B 1 63 ? 2.822 -28.875 -2.959 1 97.62 63 LYS B N 1
ATOM 1541 C CA . LYS B 1 63 ? 2.363 -29.953 -2.104 1 97.62 63 LYS B CA 1
ATOM 1542 C C . LYS B 1 63 ? 0.861 -30.188 -2.258 1 97.62 63 LYS B C 1
ATOM 1544 O O . LYS B 1 63 ? 0.368 -31.297 -2.041 1 97.62 63 LYS B O 1
ATOM 1549 N N . GLN B 1 64 ? 0.144 -29.188 -2.633 1 97.94 64 GLN B N 1
ATOM 1550 C CA . GLN B 1 64 ? -1.305 -29.25 -2.795 1 97.94 64 GLN B CA 1
ATOM 1551 C C . GLN B 1 64 ? -1.683 -29.578 -4.234 1 97.94 64 GLN B C 1
ATOM 1553 O O . GLN B 1 64 ? -2.855 -29.5 -4.609 1 97.94 64 GLN B O 1
ATOM 1558 N N . ASP B 1 65 ? -0.72 -29.781 -5.035 1 97.88 65 ASP B N 1
ATOM 1559 C CA . ASP B 1 65 ? -0.873 -30.188 -6.43 1 97.88 65 ASP B CA 1
ATOM 1560 C C . ASP B 1 65 ? -1.361 -29.031 -7.289 1 97.88 65 ASP B C 1
ATOM 1562 O O . ASP B 1 65 ? -2.117 -29.219 -8.242 1 97.88 65 ASP B O 1
ATOM 1566 N N . VAL B 1 66 ? -1.058 -27.828 -6.848 1 98.69 66 VAL B N 1
ATOM 1567 C CA . VAL B 1 66 ? -1.301 -26.672 -7.699 1 98.69 66 VAL B CA 1
ATOM 1568 C C . VAL B 1 66 ? -0.329 -26.688 -8.875 1 98.69 66 VAL B C 1
ATOM 1570 O O . VAL B 1 66 ? 0.859 -26.969 -8.703 1 98.69 66 VAL B O 1
ATOM 1573 N N . GLU B 1 67 ? -0.819 -26.297 -10.055 1 98.38 67 GLU B N 1
ATOM 1574 C CA . GLU B 1 67 ? 0.042 -26.328 -11.234 1 98.38 67 GLU B CA 1
ATOM 1575 C C . GLU B 1 67 ? 0.119 -24.969 -11.898 1 98.38 67 GLU B C 1
ATOM 1577 O O . GLU B 1 67 ? 1.108 -24.641 -12.562 1 98.38 67 GLU B O 1
ATOM 1582 N N . TYR B 1 68 ? -0.951 -24.203 -11.797 1 98.31 68 TYR B N 1
ATOM 1583 C CA . TYR B 1 68 ? -0.952 -22.859 -12.367 1 98.31 68 TYR B CA 1
ATOM 1584 C C . TYR B 1 68 ? -1.961 -21.969 -11.648 1 98.31 68 TYR B C 1
ATOM 1586 O O . TYR B 1 68 ? -2.76 -22.438 -10.844 1 98.31 68 TYR B O 1
ATOM 1594 N N . CYS B 1 69 ? -1.845 -20.688 -11.922 1 98.62 69 CYS B N 1
ATOM 1595 C CA . CYS B 1 69 ? -2.811 -19.75 -11.367 1 98.62 69 CYS B CA 1
ATOM 1596 C C . CYS B 1 69 ? -3.447 -18.906 -12.469 1 98.62 69 CYS B C 1
ATOM 1598 O O . CYS B 1 69 ? -2.863 -18.734 -13.539 1 98.62 69 CYS B O 1
ATOM 1600 N N . THR B 1 70 ? -4.652 -18.469 -12.25 1 98.38 70 THR B N 1
ATOM 1601 C CA . THR B 1 70 ? -5.367 -17.484 -13.047 1 98.38 70 THR B CA 1
ATOM 1602 C C . THR B 1 70 ? -5.922 -16.375 -12.156 1 98.38 70 THR B C 1
ATOM 1604 O O . THR B 1 70 ? -5.887 -16.469 -10.93 1 98.38 70 THR B O 1
ATOM 1607 N N . TYR B 1 71 ? -6.211 -15.305 -12.82 1 98.38 71 TYR B N 1
ATOM 1608 C CA . TYR B 1 71 ? -6.844 -14.258 -12.016 1 98.38 71 TYR B CA 1
ATOM 1609 C C . TYR B 1 71 ? -8.133 -13.773 -12.672 1 98.38 71 TYR B C 1
ATOM 1611 O O . TYR B 1 71 ? -8.32 -13.938 -13.883 1 98.38 71 TYR B O 1
ATOM 1619 N N . SER B 1 72 ? -9.023 -13.289 -11.805 1 98.38 72 SER B N 1
ATOM 1620 C CA . SER B 1 72 ? -10.312 -12.773 -12.242 1 98.38 72 SER B CA 1
ATOM 1621 C C . SER B 1 72 ? -10.719 -11.547 -11.438 1 98.38 72 SER B C 1
ATOM 1623 O O . SER B 1 72 ? -10.055 -11.188 -10.461 1 98.38 72 SER B O 1
ATOM 1625 N N . ASN B 1 73 ? -11.789 -10.758 -11.984 1 97.81 73 ASN B N 1
ATOM 1626 C CA . ASN B 1 73 ? -12.344 -9.586 -11.32 1 97.81 73 ASN B CA 1
ATOM 1627 C C . ASN B 1 73 ? -11.281 -8.508 -11.109 1 97.81 73 ASN B C 1
ATOM 1629 O O . ASN B 1 73 ? -11.133 -7.992 -10 1 97.81 73 ASN B O 1
ATOM 1633 N N . PHE B 1 74 ? -10.555 -8.289 -12.156 1 97.38 74 PHE B N 1
ATOM 1634 C CA . PHE B 1 74 ? -9.453 -7.336 -12.117 1 97.38 74 PHE B CA 1
ATOM 1635 C C . PHE B 1 74 ? -9.984 -5.906 -12.078 1 97.38 74 PHE B C 1
ATOM 1637 O O . PHE B 1 74 ? -10.836 -5.527 -12.875 1 97.38 74 PHE B O 1
ATOM 1644 N N . GLU B 1 75 ? -9.562 -5.156 -11.078 1 95.56 75 GLU B N 1
ATOM 1645 C CA . GLU B 1 75 ? -9.82 -3.729 -10.938 1 95.56 75 GLU B CA 1
ATOM 1646 C C . GLU B 1 75 ? -8.531 -2.959 -10.656 1 95.56 75 GLU B C 1
ATOM 1648 O O . GLU B 1 75 ? -7.625 -3.477 -10 1 95.56 75 GLU B O 1
ATOM 1653 N N . PHE B 1 76 ? -8.461 -1.743 -11.219 1 94.44 76 PHE B N 1
ATOM 1654 C CA . PHE B 1 76 ? -7.281 -0.952 -10.891 1 94.44 76 PHE B CA 1
ATOM 1655 C C . PHE B 1 76 ? -7.625 0.531 -10.82 1 94.44 76 PHE B C 1
ATOM 1657 O O . PHE B 1 76 ? -8.672 0.954 -11.32 1 94.44 76 PHE B O 1
ATOM 1664 N N . SER B 1 77 ? -6.812 1.221 -10.109 1 92.31 77 SER B N 1
ATOM 1665 C CA . SER B 1 77 ? -6.812 2.68 -10.062 1 92.31 77 SER B CA 1
ATOM 1666 C C . SER B 1 77 ? -5.406 3.238 -10.242 1 92.31 77 SER B C 1
ATOM 1668 O O . SER B 1 77 ? -4.473 2.82 -9.555 1 92.31 77 SER B O 1
ATOM 1670 N N . ALA B 1 78 ? -5.336 4.152 -11.148 1 92.56 78 ALA B N 1
ATOM 1671 C CA . ALA B 1 78 ? -4.051 4.816 -11.328 1 92.56 78 ALA B CA 1
ATOM 1672 C C . ALA B 1 78 ? -3.742 5.738 -10.148 1 92.56 78 ALA B C 1
ATOM 1674 O O . ALA B 1 78 ? -4.637 6.406 -9.625 1 92.56 78 ALA B O 1
ATOM 1675 N N . ILE B 1 79 ? -2.584 5.703 -9.711 1 93.25 79 ILE B N 1
ATOM 1676 C CA . ILE B 1 79 ? -2.051 6.637 -8.734 1 93.25 79 ILE B CA 1
ATOM 1677 C C . ILE B 1 79 ? -1.006 7.539 -9.391 1 93.25 79 ILE B C 1
ATOM 1679 O O . ILE B 1 79 ? 0.176 7.191 -9.438 1 93.25 79 ILE B O 1
ATOM 1683 N N . GLY B 1 80 ? -1.427 8.648 -9.789 1 88.19 80 GLY B N 1
ATOM 1684 C CA . GLY B 1 80 ? -0.544 9.438 -10.633 1 88.19 80 GLY B CA 1
ATOM 1685 C C . GLY B 1 80 ? -0.137 8.727 -11.906 1 88.19 80 GLY B C 1
ATOM 1686 O O . GLY B 1 80 ? -0.929 7.977 -12.484 1 88.19 80 GLY B O 1
ATOM 1687 N N . GLU B 1 81 ? 1.086 9.094 -12.367 1 86.31 81 GLU B N 1
ATOM 1688 C CA . GLU B 1 81 ? 1.545 8.547 -13.641 1 86.31 81 GLU B CA 1
ATOM 1689 C C . GLU B 1 81 ? 2.428 7.32 -13.43 1 86.31 81 GLU B C 1
ATOM 1691 O O . GLU B 1 81 ? 2.684 6.566 -14.367 1 86.31 81 GLU B O 1
ATOM 1696 N N . LYS B 1 82 ? 2.828 7.148 -12.195 1 91.19 82 LYS B N 1
ATOM 1697 C CA . LYS B 1 82 ? 3.922 6.199 -12.031 1 91.19 82 LYS B CA 1
ATOM 1698 C C . LYS B 1 82 ? 3.564 5.125 -11.008 1 91.19 82 LYS B C 1
ATOM 1700 O O . LYS B 1 82 ? 4.438 4.398 -10.531 1 91.19 82 LYS B O 1
ATOM 1705 N N . ALA B 1 83 ? 2.324 5.027 -10.586 1 94.38 83 ALA B N 1
ATOM 1706 C CA . ALA B 1 83 ? 1.911 4.012 -9.625 1 94.38 83 ALA B CA 1
ATOM 1707 C C . ALA B 1 83 ? 0.457 3.605 -9.844 1 94.38 83 ALA B C 1
ATOM 1709 O O . ALA B 1 83 ? -0.289 4.301 -10.539 1 94.38 83 ALA B O 1
ATOM 1710 N N . ALA B 1 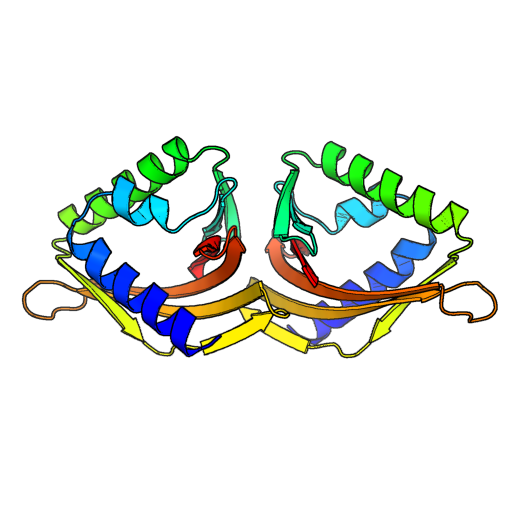84 ? 0.106 2.492 -9.32 1 95.94 84 ALA B N 1
ATOM 1711 C CA . ALA B 1 84 ? -1.261 1.998 -9.453 1 95.94 84 ALA B CA 1
ATOM 1712 C C . ALA B 1 84 ? -1.651 1.12 -8.273 1 95.94 84 ALA B C 1
ATOM 1714 O O . ALA B 1 84 ? -0.787 0.543 -7.605 1 95.94 84 ALA B O 1
ATOM 1715 N N . PHE B 1 85 ? -2.906 1.117 -8.008 1 96.31 85 PHE B N 1
ATOM 1716 C CA . PHE B 1 85 ? -3.568 0.171 -7.117 1 96.31 85 PHE B CA 1
ATOM 1717 C C . PHE B 1 85 ? -4.348 -0.868 -7.914 1 96.31 85 PHE B C 1
ATOM 1719 O O . PHE B 1 85 ? -5.168 -0.517 -8.766 1 96.31 85 PHE B O 1
ATOM 1726 N N . ALA B 1 86 ? -4.09 -2.086 -7.73 1 97.44 86 ALA B N 1
ATOM 1727 C CA . ALA B 1 86 ? -4.766 -3.152 -8.461 1 97.44 86 ALA B CA 1
ATOM 1728 C C . ALA B 1 86 ? -5.332 -4.199 -7.508 1 97.44 86 ALA B C 1
ATOM 1730 O O . ALA B 1 86 ? -4.734 -4.492 -6.469 1 97.44 86 ALA B O 1
ATOM 1731 N N . THR B 1 87 ? -6.469 -4.789 -7.828 1 97.5 87 THR B N 1
ATOM 1732 C CA . THR B 1 87 ? -7.133 -5.824 -7.043 1 97.5 87 THR B CA 1
ATOM 1733 C C . THR B 1 87 ? -7.695 -6.914 -7.949 1 97.5 87 THR B C 1
ATOM 1735 O O . THR B 1 87 ? -8.234 -6.621 -9.016 1 97.5 87 THR B O 1
ATOM 1738 N N . MET B 1 88 ? -7.531 -8.117 -7.559 1 98 88 MET B N 1
ATOM 1739 C CA . MET B 1 88 ? -8.078 -9.234 -8.32 1 98 88 MET B CA 1
ATOM 1740 C C . MET B 1 88 ? -8.281 -10.453 -7.426 1 98 88 MET B C 1
ATOM 1742 O O . MET B 1 88 ? -7.871 -10.461 -6.266 1 98 88 MET B O 1
ATOM 1746 N N . ASN B 1 89 ? -9 -11.422 -7.93 1 98.56 89 ASN B N 1
ATOM 1747 C CA . ASN B 1 89 ? -9.023 -12.758 -7.344 1 98.56 89 ASN B CA 1
ATOM 1748 C C . ASN B 1 89 ? -7.949 -13.656 -7.957 1 98.56 89 ASN B C 1
ATOM 1750 O O . ASN B 1 89 ? -7.883 -13.805 -9.18 1 98.56 89 ASN B O 1
ATOM 1754 N N . TRP B 1 90 ? -7.129 -14.18 -7.145 1 98.62 90 TRP B N 1
ATOM 1755 C CA . TRP B 1 90 ? -6.246 -15.25 -7.594 1 98.62 90 TRP B CA 1
ATOM 1756 C C . TRP B 1 90 ? -6.922 -16.609 -7.449 1 98.62 90 TRP B C 1
ATOM 1758 O O . TRP B 1 90 ? -7.598 -16.875 -6.453 1 98.62 90 TRP B O 1
ATOM 1768 N N . ASN B 1 91 ? -6.758 -17.406 -8.461 1 98.75 91 ASN B N 1
ATOM 1769 C CA . ASN B 1 91 ? -7.258 -18.781 -8.477 1 98.75 91 ASN B CA 1
ATOM 1770 C C . ASN B 1 91 ? -6.125 -19.781 -8.688 1 98.75 91 ASN B C 1
ATOM 1772 O O . ASN B 1 91 ? -5.453 -19.766 -9.719 1 98.75 91 ASN B O 1
ATOM 1776 N N . MET B 1 92 ? -5.918 -20.656 -7.75 1 98.81 92 MET B N 1
ATOM 1777 C CA . MET B 1 92 ? -4.914 -21.703 -7.855 1 98.81 92 MET B CA 1
ATOM 1778 C C . MET B 1 92 ? -5.523 -22.984 -8.406 1 98.81 92 MET B C 1
ATOM 1780 O O . MET B 1 92 ? -6.496 -23.516 -7.855 1 98.81 92 MET B O 1
ATOM 1784 N N . MET B 1 93 ? -4.875 -23.469 -9.414 1 98.81 93 MET B N 1
ATOM 1785 C CA . MET B 1 93 ? -5.531 -24.531 -10.188 1 98.81 93 MET B CA 1
ATOM 1786 C C . MET B 1 93 ? -4.652 -25.766 -10.258 1 98.81 93 MET B C 1
ATOM 1788 O O . MET B 1 93 ? -3.426 -25.672 -10.312 1 98.81 93 MET B O 1
ATOM 1792 N N . LYS B 1 94 ? -5.297 -26.938 -10.289 1 98.5 94 LYS B N 1
ATOM 1793 C CA . LYS B 1 94 ? -4.637 -28.172 -10.68 1 98.5 94 LYS B CA 1
ATOM 1794 C C . LYS B 1 94 ? -4.621 -28.344 -12.195 1 98.5 94 LYS B C 1
ATOM 1796 O O . LYS B 1 94 ? -5.293 -27.594 -12.914 1 98.5 94 LYS B O 1
ATOM 1801 N N . SER B 1 95 ? -3.916 -29.328 -12.641 1 96.69 95 SER B N 1
ATOM 1802 C CA . SER B 1 95 ? -3.76 -29.562 -14.07 1 96.69 95 SER B CA 1
ATOM 1803 C C . SER B 1 95 ? -5.086 -29.953 -14.719 1 96.69 95 SER B C 1
ATOM 1805 O O . SER B 1 95 ? -5.309 -29.688 -15.898 1 96.69 95 SER B O 1
ATOM 1807 N N . ASP B 1 96 ? -6.023 -30.531 -13.984 1 97.44 96 ASP B N 1
ATOM 1808 C CA . ASP B 1 96 ? -7.285 -31 -14.547 1 97.44 96 ASP B CA 1
ATOM 1809 C C . ASP B 1 96 ? -8.344 -29.891 -14.523 1 97.44 96 ASP B C 1
ATOM 1811 O O . ASP B 1 96 ? -9.508 -30.141 -14.844 1 97.44 96 ASP B O 1
ATOM 1815 N N . GLY B 1 97 ? -7.953 -28.734 -14.008 1 97.25 97 GLY B N 1
ATOM 1816 C CA . GLY B 1 97 ? -8.859 -27.594 -14 1 97.25 97 GLY B CA 1
ATOM 1817 C C . GLY B 1 97 ? -9.578 -27.422 -12.672 1 97.25 97 GLY B C 1
ATOM 1818 O O . GLY B 1 97 ? -10.414 -26.531 -12.539 1 97.25 97 GLY B O 1
ATOM 1819 N N . THR B 1 98 ? -9.188 -28.297 -11.688 1 98.12 98 THR B N 1
ATOM 1820 C CA . THR B 1 98 ? -9.805 -28.203 -10.375 1 98.12 98 THR B CA 1
ATOM 1821 C C . THR B 1 98 ? -9.266 -26.984 -9.617 1 98.12 98 THR B C 1
ATOM 1823 O O . THR B 1 98 ? -8.055 -26.75 -9.594 1 98.12 98 THR B O 1
ATOM 1826 N N . LEU B 1 99 ? -10.164 -26.219 -9.008 1 98.62 99 LEU B N 1
ATOM 1827 C CA . LEU B 1 99 ? -9.805 -25.094 -8.156 1 98.62 99 LEU B CA 1
ATOM 1828 C C . LEU B 1 99 ? -9.344 -25.578 -6.785 1 98.62 99 LEU B C 1
ATOM 1830 O O . LEU B 1 99 ? -10.055 -26.328 -6.113 1 98.62 99 LEU B O 1
ATOM 1834 N N . VAL B 1 100 ? -8.172 -25.203 -6.41 1 98.62 100 VAL B N 1
ATOM 1835 C CA . VAL B 1 100 ? -7.641 -25.578 -5.105 1 98.62 100 VAL B CA 1
ATOM 1836 C C . VAL B 1 100 ? -8.023 -24.531 -4.07 1 98.62 100 VAL B C 1
ATOM 1838 O O . VAL B 1 100 ? -8.523 -24.859 -2.992 1 98.62 100 VAL B O 1
ATOM 1841 N N . THR B 1 101 ? -7.762 -23.281 -4.281 1 97.94 101 THR B N 1
ATOM 1842 C CA . THR B 1 101 ? -8.102 -22.156 -3.418 1 97.94 101 THR B CA 1
ATOM 1843 C C . THR B 1 101 ? -8.211 -20.859 -4.227 1 97.94 101 THR B C 1
ATOM 1845 O O . THR B 1 101 ? -7.684 -20.766 -5.34 1 97.94 101 THR B O 1
ATOM 1848 N N . SER B 1 102 ? -8.945 -19.906 -3.732 1 98.19 102 SER B N 1
ATOM 1849 C CA . SER B 1 102 ? -9.125 -18.578 -4.312 1 98.19 102 SER B CA 1
ATOM 1850 C C . SER B 1 102 ? -9.18 -17.516 -3.23 1 98.19 102 SER B C 1
ATOM 1852 O O . SER B 1 102 ? -9.773 -17.719 -2.172 1 98.19 102 SER B O 1
ATOM 1854 N N . TRP B 1 103 ? -8.555 -16.406 -3.506 1 97.06 103 TRP B N 1
ATOM 1855 C CA . TRP B 1 103 ? -8.625 -15.281 -2.568 1 97.06 103 TRP B CA 1
ATOM 1856 C C . TRP B 1 103 ? -8.461 -13.953 -3.291 1 97.06 103 TRP B C 1
ATOM 1858 O O . TRP B 1 103 ? -7.938 -13.906 -4.406 1 97.06 103 TRP B O 1
ATOM 1868 N N . ARG B 1 104 ? -8.945 -12.922 -2.697 1 97.06 104 ARG B N 1
ATOM 1869 C CA . ARG B 1 104 ? -8.812 -11.578 -3.238 1 97.06 104 ARG B CA 1
ATOM 1870 C C . ARG B 1 104 ? -7.547 -10.898 -2.725 1 97.06 104 ARG B C 1
ATOM 1872 O O . ARG B 1 104 ? -7.215 -11.008 -1.543 1 97.06 104 ARG B O 1
ATOM 1879 N N . GLU B 1 105 ? -6.746 -10.336 -3.604 1 97.56 105 GLU B N 1
ATOM 1880 C CA . GLU B 1 105 ? -5.48 -9.672 -3.295 1 97.56 105 GLU B CA 1
ATOM 1881 C C . GLU B 1 105 ? -5.426 -8.273 -3.9 1 97.56 105 GLU B C 1
ATOM 1883 O O . GLU B 1 105 ? -5.883 -8.062 -5.023 1 97.56 105 GLU B O 1
ATOM 1888 N N . SER B 1 106 ? -4.918 -7.332 -3.148 1 97.5 106 SER B N 1
ATOM 1889 C CA . SER B 1 106 ? -4.676 -5.977 -3.635 1 97.5 106 SER B CA 1
ATOM 1890 C C . SER B 1 106 ? -3.189 -5.641 -3.613 1 97.5 106 SER B C 1
ATOM 1892 O O . SER B 1 106 ? -2.441 -6.164 -2.7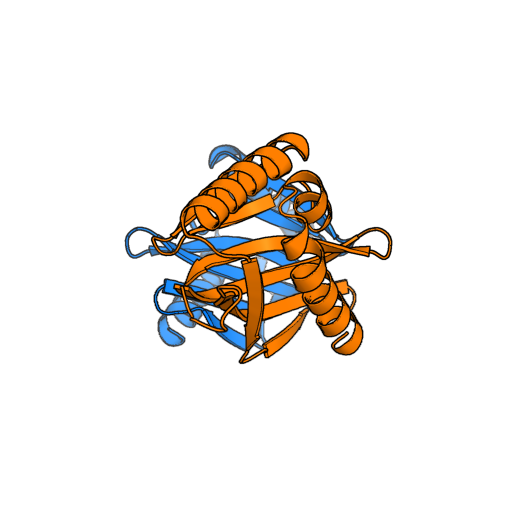83 1 97.5 106 SER B O 1
ATOM 1894 N N . TYR B 1 107 ? -2.777 -4.707 -4.566 1 97.75 107 TYR B N 1
ATOM 1895 C CA . TYR B 1 107 ? -1.365 -4.375 -4.727 1 97.75 107 TYR B CA 1
ATOM 1896 C C . TYR B 1 107 ? -1.175 -2.877 -4.926 1 97.75 107 TYR B C 1
ATOM 1898 O O . TYR B 1 107 ? -1.987 -2.223 -5.586 1 97.75 107 TYR B O 1
ATOM 1906 N N . ILE B 1 108 ? -0.102 -2.445 -4.391 1 96.88 108 ILE B N 1
ATOM 1907 C CA . ILE B 1 108 ? 0.468 -1.194 -4.879 1 96.88 108 ILE B CA 1
ATOM 1908 C C . ILE B 1 108 ? 1.657 -1.489 -5.789 1 96.88 108 ILE B C 1
ATOM 1910 O O . ILE B 1 108 ? 2.607 -2.164 -5.383 1 96.88 108 ILE B O 1
ATOM 1914 N N . LEU B 1 109 ? 1.563 -0.981 -7.02 1 97.25 109 LEU B N 1
ATOM 1915 C CA . LEU B 1 109 ? 2.654 -1.092 -7.984 1 97.25 109 LEU B CA 1
ATOM 1916 C C . LEU B 1 109 ? 3.234 0.281 -8.305 1 97.25 109 LEU B C 1
ATOM 1918 O O . LEU B 1 109 ? 2.494 1.258 -8.438 1 97.25 109 LEU B O 1
ATOM 1922 N N . ILE B 1 110 ? 4.512 0.274 -8.414 1 95.81 110 ILE B N 1
ATOM 1923 C CA . ILE B 1 110 ? 5.164 1.519 -8.805 1 95.81 110 ILE B CA 1
ATOM 1924 C C . ILE B 1 110 ? 6.039 1.276 -10.031 1 95.81 110 ILE B C 1
ATOM 1926 O O . ILE B 1 110 ? 6.508 0.157 -10.258 1 95.81 110 ILE B O 1
ATOM 1930 N N . LEU B 1 111 ? 6.117 2.287 -10.82 1 91.94 111 LEU B N 1
ATOM 1931 C CA . LEU B 1 111 ? 7.09 2.285 -11.914 1 91.94 111 LEU B CA 1
ATOM 1932 C C . LEU B 1 111 ? 8.469 2.699 -11.414 1 91.94 111 LEU B C 1
ATOM 19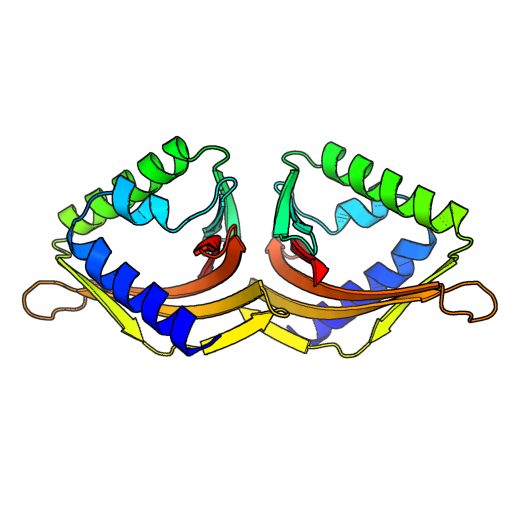34 O O . LEU B 1 111 ? 8.695 3.871 -11.102 1 91.94 111 LEU B O 1
ATOM 1938 N N . SER B 1 112 ? 9.328 1.755 -11.188 1 83.5 112 SER B N 1
ATOM 1939 C CA . SER B 1 112 ? 10.719 1.972 -10.797 1 83.5 112 SER B CA 1
ATOM 1940 C C . SER B 1 112 ? 11.664 1.709 -11.961 1 83.5 112 SER B C 1
ATOM 1942 O O . SER B 1 112 ? 11.781 0.575 -12.43 1 83.5 112 SER B O 1
ATOM 1944 N N . ASP B 1 113 ? 12.438 2.746 -12.43 1 82.75 113 ASP B N 1
ATOM 1945 C CA . ASP B 1 113 ? 13.344 2.617 -13.57 1 82.75 113 ASP B CA 1
ATOM 1946 C C . ASP B 1 113 ? 12.633 2.006 -14.773 1 82.75 113 ASP B C 1
ATOM 1948 O O . ASP B 1 113 ? 13.125 1.038 -15.359 1 82.75 113 ASP B O 1
ATOM 1952 N N . SER B 1 114 ? 11.43 2.326 -14.977 1 83.88 114 SER B N 1
ATOM 1953 C CA . SER B 1 114 ? 10.625 1.977 -16.141 1 83.88 114 SER B CA 1
ATOM 1954 C C . SER B 1 114 ? 10.133 0.535 -16.062 1 83.88 114 SER B C 1
ATOM 1956 O O . SER B 1 114 ? 9.773 -0.059 -17.078 1 83.88 114 SER B O 1
ATOM 1958 N N . ILE B 1 115 ? 10.289 -0.023 -14.922 1 90.94 115 ILE B N 1
ATOM 1959 C CA . ILE B 1 115 ? 9.773 -1.371 -14.711 1 90.94 115 ILE B CA 1
ATOM 1960 C C . ILE B 1 115 ? 8.766 -1.367 -13.562 1 90.94 115 ILE B C 1
ATOM 1962 O O . ILE B 1 115 ? 9.023 -0.775 -12.508 1 90.94 115 ILE B O 1
ATOM 1966 N N . LEU B 1 116 ? 7.617 -1.988 -13.781 1 95.62 116 LEU B N 1
ATOM 1967 C CA . LEU B 1 116 ? 6.586 -2.084 -12.75 1 95.62 116 LEU B CA 1
ATOM 1968 C C . LEU B 1 116 ? 6.973 -3.102 -11.688 1 95.62 116 LEU B C 1
ATOM 1970 O O . LEU B 1 116 ? 7.367 -4.227 -12.008 1 95.62 116 LEU B O 1
ATOM 1974 N N . LYS B 1 117 ? 6.961 -2.656 -10.445 1 97.19 117 LYS B N 1
ATOM 1975 C CA . LYS B 1 117 ? 7.234 -3.531 -9.305 1 97.19 117 LYS B CA 1
ATOM 1976 C C . LYS B 1 117 ? 6.16 -3.391 -8.234 1 97.19 117 LYS B C 1
ATOM 1978 O O . LYS B 1 117 ? 5.57 -2.32 -8.078 1 97.19 117 LYS B O 1
ATOM 1983 N N . ILE B 1 118 ? 5.914 -4.445 -7.523 1 98.06 118 ILE B N 1
ATOM 1984 C CA . ILE B 1 118 ? 5 -4.426 -6.387 1 98.06 118 ILE B CA 1
ATOM 1985 C C . ILE B 1 118 ? 5.75 -3.994 -5.129 1 98.06 118 ILE B C 1
ATOM 1987 O O . ILE B 1 118 ? 6.824 -4.52 -4.828 1 98.06 118 ILE B O 1
ATOM 1991 N N . VAL B 1 119 ? 5.164 -3.078 -4.375 1 96.62 119 VAL B N 1
ATOM 1992 C CA . VAL B 1 119 ? 5.82 -2.637 -3.15 1 96.62 119 VAL B CA 1
ATOM 1993 C C . VAL B 1 119 ? 4.996 -3.062 -1.938 1 96.62 119 VAL B C 1
ATOM 1995 O O . VAL B 1 119 ? 5.52 -3.148 -0.824 1 96.62 119 VAL B O 1
ATOM 1998 N N . THR B 1 120 ? 3.727 -3.305 -2.143 1 96.94 120 THR B N 1
ATOM 1999 C CA . THR B 1 120 ? 2.834 -3.742 -1.075 1 96.94 120 THR B CA 1
ATOM 2000 C C . THR B 1 120 ? 1.756 -4.676 -1.619 1 96.94 120 THR B C 1
ATOM 2002 O O . THR B 1 120 ? 1.194 -4.426 -2.688 1 96.94 120 THR B O 1
ATOM 2005 N N . SER B 1 121 ? 1.438 -5.652 -0.91 1 97.94 121 SER B N 1
ATOM 2006 C CA . SER B 1 121 ? 0.309 -6.523 -1.211 1 97.94 121 SER B CA 1
ATOM 2007 C C . SER B 1 121 ? -0.549 -6.766 0.026 1 97.94 121 SER B C 1
ATOM 2009 O O . SER B 1 121 ? -0.038 -6.785 1.148 1 97.94 121 SER B O 1
ATOM 2011 N N . ILE B 1 122 ? -1.851 -6.922 -0.188 1 96.81 122 ILE B N 1
ATOM 2012 C CA . ILE B 1 122 ? -2.805 -7.141 0.895 1 96.81 122 ILE B CA 1
ATOM 2013 C C . ILE B 1 122 ? -3.709 -8.32 0.555 1 96.81 122 ILE B C 1
ATOM 2015 O O . ILE B 1 122 ? -4.402 -8.305 -0.466 1 96.81 122 ILE B O 1
ATOM 2019 N N . ASP B 1 123 ? -3.703 -9.266 1.408 1 95.75 123 ASP B N 1
ATOM 2020 C CA . ASP B 1 123 ? -4.637 -10.383 1.329 1 95.75 123 ASP B CA 1
ATOM 2021 C C . ASP B 1 123 ? -5.953 -10.055 2.027 1 95.75 123 ASP B C 1
ATOM 2023 O O . ASP B 1 123 ? -5.957 -9.586 3.17 1 95.75 123 ASP B O 1
ATOM 2027 N N . HIS B 1 124 ? -7.086 -10.336 1.27 1 91.56 124 HIS B N 1
ATOM 2028 C CA . HIS B 1 124 ? -8.352 -10.047 1.941 1 91.56 124 HIS B CA 1
ATOM 2029 C C . HIS B 1 124 ? -9.477 -10.906 1.387 1 91.56 124 HIS B C 1
ATOM 2031 O O . HIS B 1 124 ? -9.383 -11.414 0.267 1 91.56 124 HIS B O 1
#

Secondary structure (DSSP, 8-state):
-HHHHHHHHHHHHHHHTT--HHHHHTTEEEEEEEE-TT--EEEE-SHHHHHHHHHHHHHHHHHTT--EEEEEEEEEEEETTTEEEEEEEEEEE-TTS-EEEEEEEEEEEEEETTEEEEEEEEE-/-HHHHHHHHHHHHHHHTT--HHHHHTTEEEEEEEE-TT--EEEE-SHHHHHHHHHHHHHHHHHTT--EEEEEEEEEEEETTTEEEEEEEEEEE-TTS-EEEEEEEEEEEEEETTEEEEEEEEE-

Organism: Cecembia lonarensis (strain CCUG 58316 / KCTC 22772 / LW9) (NCBI:txid1225176)

Sequence (248 aa):
MKENLIQFFDRFAQDFKSFEGAIIANRYLAPYTAISSDKSVSLYKEHKEIENYFTSILEDYKKQDVEYCTYSNFEFSAIGEKAAFATMNWNMMKSDGTLVTSWRESYILILSDSILKIVTSIDHMKENLIQFFDRFAQDFKSFEGAIIANRYLAPYTAISSDKSVSLYKEHKEIENYFTSILEDYKKQDVEYCTYSNFEFSAIGEKAAFATMNWNMMKSDGTLVTSWRESYILILSDSILKIVTSIDH